Protein AF-A0A7L5ZCC2-F1 (afdb_monomer_lite)

Radius of gyration: 23.53 Å; chains: 1; bounding box: 34×70×77 Å

Secondary structure (DSSP, 8-state):
---PPPPPPPPPPPPPPP---------S---------GGGG------SS----SS-HHHHHHHHHHHHHHH---GGGEEEEEEPPPEEETTTTEEE--EEEEESS------SSTTT-S------HHHHH-GGGEEEEE-TTS-EEEEEEETTEEE-HHHHHHHHHHHHHTT-PPP--TT-EEEPPGGGG----

Foldseek 3Di:
DDDDDDDDDDDDDDDDDDPDDDDDQDADDDPDPPPDDPVVPPDDDDQLPPPDDPDDVVLVVVVLVCCCQFWNQDSNQKDWPDKDPWDAQVVVRDTHIDTDIDRNDDDDTDGNPCSHDVDDDDDDVVQVQPLVQWEWEAEPVGDIDIWGDDPPDTGDGPRRVVSQVVCVVVVNHDDHDHVHYDYDPVVVVPDDD

pLDDT: mean 72.99, std 25.39, range [21.94, 98.12]

Sequence (193 aa):
MWSPAGPPPVGPPGRRCDPGVGRTRRSADRVRREDRDPAQACGAGGLPRWRGGTGDPDAVFAALREAEEEVGVEPATVTVLGVLPPAQVRATGFDVTGVVGWWREPVALRPVDVGEVAAVHQLPVAALVDPANRLTWEHPSGFSGPGFVIGDLFIWGFTAHLLDGLLDLAGWAEPWDAARTSSIPRRFLHGRR

Structure (mmCIF, N/CA/C/O backbone):
data_AF-A0A7L5ZCC2-F1
#
_entry.id   AF-A0A7L5ZCC2-F1
#
loop_
_atom_site.group_PDB
_atom_site.id
_atom_site.type_symbol
_atom_site.label_atom_id
_atom_site.label_alt_id
_atom_site.label_comp_id
_atom_site.label_asym_id
_atom_site.label_entity_id
_atom_site.label_seq_id
_atom_site.pdbx_PDB_ins_code
_atom_site.Cartn_x
_atom_site.Cartn_y
_atom_site.Cartn_z
_atom_site.occupancy
_atom_site.B_iso_or_equiv
_atom_site.auth_seq_id
_atom_site.auth_comp_id
_atom_site.auth_asym_id
_atom_site.auth_atom_id
_atom_site.pdbx_PDB_model_num
ATOM 1 N N . MET A 1 1 ? -8.714 56.325 55.878 1.00 39.09 1 MET A N 1
ATOM 2 C CA . MET A 1 1 ? -9.071 56.912 54.570 1.00 39.09 1 MET A CA 1
ATOM 3 C C . MET A 1 1 ? -9.099 55.755 53.580 1.00 39.09 1 MET A C 1
ATOM 5 O O . MET A 1 1 ? -8.045 55.258 53.218 1.00 39.09 1 MET A O 1
ATOM 9 N N . TRP A 1 2 ? -10.285 55.205 53.316 1.00 25.59 2 TRP A N 1
ATOM 10 C CA . TRP A 1 2 ? -10.497 54.002 52.501 1.00 25.59 2 TRP A CA 1
ATOM 11 C C . TRP A 1 2 ? -11.113 54.456 51.174 1.00 25.59 2 TRP A C 1
ATOM 13 O O . TRP A 1 2 ? -12.150 55.112 51.201 1.00 25.59 2 TRP A O 1
ATOM 23 N N . SER A 1 3 ? -10.487 54.126 50.043 1.00 34.94 3 SER A N 1
ATOM 24 C CA . SER A 1 3 ? -11.082 54.256 48.703 1.00 34.94 3 SER A CA 1
ATOM 25 C C . SER A 1 3 ? -11.259 52.858 48.109 1.00 34.94 3 SER A C 1
ATOM 27 O O . SER A 1 3 ? -10.289 52.099 48.114 1.00 34.94 3 SER A O 1
ATOM 29 N N . PRO A 1 4 ? -12.445 52.477 47.606 1.00 38.22 4 PRO A N 1
ATOM 30 C CA . PRO A 1 4 ? -12.607 51.235 46.862 1.00 38.22 4 PRO A CA 1
ATOM 31 C C . PRO A 1 4 ? -12.249 51.447 45.382 1.00 38.22 4 PRO A C 1
ATOM 33 O O . PRO A 1 4 ? -12.650 52.434 44.765 1.00 38.22 4 PRO A O 1
ATOM 36 N N . ALA A 1 5 ? -11.490 50.510 44.811 1.00 43.25 5 ALA A N 1
ATOM 37 C CA . ALA A 1 5 ? -11.255 50.423 43.374 1.00 43.25 5 ALA A CA 1
ATOM 38 C C . ALA A 1 5 ? -12.556 50.009 42.659 1.00 43.25 5 ALA A C 1
ATOM 40 O O . ALA A 1 5 ? -13.221 49.061 43.079 1.00 43.25 5 ALA A O 1
ATOM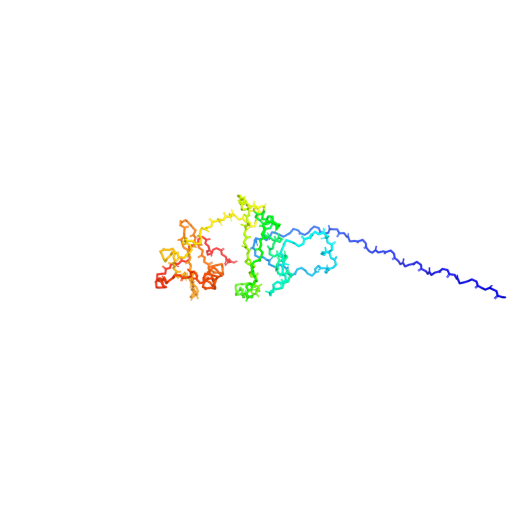 41 N N . GLY A 1 6 ? -12.930 50.737 41.604 1.00 46.00 6 GLY A N 1
ATOM 42 C CA . GLY A 1 6 ? -14.078 50.411 40.754 1.00 46.00 6 GLY A CA 1
ATOM 43 C C . GLY A 1 6 ? -13.829 49.180 39.866 1.00 46.00 6 GLY A C 1
ATOM 44 O O . GLY A 1 6 ? -12.675 48.803 39.652 1.00 46.00 6 GLY A O 1
ATOM 45 N N . PRO A 1 7 ? -14.892 48.540 39.348 1.00 48.81 7 PRO A N 1
ATOM 46 C CA . PRO A 1 7 ? -14.765 47.359 38.497 1.00 48.81 7 PRO A CA 1
ATOM 47 C C . PRO A 1 7 ? -14.188 47.702 37.106 1.00 48.81 7 PRO A C 1
ATOM 49 O O . PRO A 1 7 ? -14.391 48.818 36.619 1.00 48.81 7 PRO A O 1
ATOM 52 N N . PRO A 1 8 ? -13.487 46.759 36.443 1.00 41.62 8 PRO A N 1
ATOM 53 C CA . PRO A 1 8 ? -12.924 46.978 35.111 1.00 41.62 8 PRO A CA 1
ATOM 54 C C . PRO A 1 8 ? -14.010 47.027 34.014 1.00 41.62 8 PRO A C 1
ATOM 56 O O . PRO A 1 8 ? -15.082 46.438 34.179 1.00 41.62 8 PRO A O 1
ATOM 59 N N . PRO A 1 9 ? -13.750 47.710 32.879 1.00 40.62 9 PRO A N 1
ATOM 60 C CA . PRO A 1 9 ? -14.730 47.886 31.810 1.00 40.62 9 PRO A CA 1
ATOM 61 C C . PRO A 1 9 ? -14.997 46.598 31.015 1.00 40.62 9 PRO A C 1
ATOM 63 O O . PRO A 1 9 ? -14.103 45.795 30.753 1.00 40.62 9 PRO A O 1
ATOM 66 N N . VAL A 1 10 ? -16.253 46.447 30.593 1.00 47.06 10 VAL A N 1
ATOM 67 C CA . VAL A 1 10 ? -16.760 45.356 29.749 1.00 47.06 10 VAL A CA 1
ATOM 68 C C . VAL A 1 10 ? -16.300 45.562 28.299 1.00 47.06 10 VAL A C 1
ATOM 70 O O . VAL A 1 10 ? -16.535 46.619 27.715 1.00 47.06 10 VAL A O 1
ATOM 73 N N . GLY A 1 11 ? -15.637 44.554 27.721 1.00 37.94 11 GLY A N 1
ATOM 74 C CA . GLY A 1 11 ? -15.202 44.544 26.319 1.00 37.94 11 GLY A CA 1
ATOM 75 C C . GLY A 1 11 ? -16.354 44.332 25.319 1.00 37.94 11 GLY A C 1
ATOM 76 O O . GLY A 1 11 ? -17.425 43.856 25.701 1.00 37.94 11 GLY A O 1
ATOM 77 N N . PRO A 1 12 ? -16.164 44.686 24.033 1.00 38.22 12 PRO A N 1
ATOM 78 C CA . PRO A 1 12 ? -17.223 44.641 23.027 1.00 38.22 12 PRO A CA 1
ATOM 79 C C . PRO A 1 12 ? -17.630 43.200 22.657 1.00 38.22 12 PRO A C 1
ATOM 81 O O . PRO A 1 12 ? -16.806 42.286 22.735 1.00 38.22 12 PRO A O 1
ATOM 84 N N . PRO A 1 13 ? -18.887 42.979 22.223 1.00 38.16 13 PRO A N 1
ATOM 85 C CA . PRO A 1 13 ? -19.397 41.647 21.911 1.00 38.16 13 PRO A CA 1
ATOM 86 C C . PRO A 1 13 ? -18.693 41.027 20.694 1.00 38.16 13 PRO A C 1
ATOM 88 O O . PRO A 1 13 ? -18.487 41.677 19.667 1.00 38.16 13 PRO A O 1
ATOM 91 N N . GLY A 1 14 ? -18.346 39.743 20.824 1.00 31.97 14 GLY A N 1
ATOM 92 C CA . GLY A 1 14 ? -17.695 38.939 19.792 1.00 31.97 14 GLY A CA 1
ATOM 93 C C . GLY A 1 14 ? -18.513 38.841 18.503 1.00 31.97 14 GLY A C 1
ATOM 94 O O . GLY A 1 14 ? -19.740 38.719 18.520 1.00 31.97 14 GLY A O 1
ATOM 95 N N . ARG A 1 15 ? -17.808 38.899 17.368 1.00 32.44 15 ARG A N 1
ATOM 96 C CA . ARG A 1 15 ? -18.373 38.730 16.025 1.00 32.44 15 ARG A CA 1
ATOM 97 C C . ARG A 1 15 ? -18.967 37.324 15.900 1.00 32.44 15 ARG A C 1
ATOM 99 O O . ARG A 1 15 ? -18.286 36.339 16.163 1.00 32.44 15 ARG A O 1
ATOM 106 N N . ARG A 1 16 ? -20.235 37.243 15.489 1.00 29.27 16 ARG A N 1
ATOM 107 C CA . ARG A 1 16 ? -20.876 35.994 15.060 1.00 29.27 16 ARG A CA 1
ATOM 108 C C . ARG A 1 16 ? -20.315 35.604 13.691 1.00 29.27 16 ARG A C 1
ATOM 110 O O . ARG A 1 16 ? -20.271 36.445 12.797 1.00 29.27 16 ARG A O 1
ATOM 117 N N . CYS A 1 17 ? -19.902 34.350 13.541 1.00 26.97 17 CYS A N 1
ATOM 118 C CA . CYS A 1 17 ? -19.602 33.758 12.242 1.00 26.97 17 CYS A CA 1
ATOM 119 C C . CYS A 1 17 ? -20.897 33.202 11.641 1.00 26.97 17 CYS A C 1
ATOM 121 O O . CYS A 1 17 ? -21.538 32.343 12.246 1.00 26.97 17 CYS A O 1
ATOM 123 N N . ASP A 1 18 ? -21.267 33.701 10.464 1.00 24.59 18 ASP A N 1
ATOM 124 C CA . ASP A 1 18 ? -22.265 33.077 9.595 1.00 24.59 18 ASP A CA 1
ATOM 125 C C . ASP A 1 18 ? -21.683 31.802 8.960 1.00 24.59 18 ASP A C 1
ATOM 127 O O . ASP A 1 18 ? -20.544 31.829 8.478 1.00 24.59 18 ASP A O 1
ATOM 131 N N . PRO A 1 19 ? -22.437 30.692 8.881 1.00 26.75 19 PRO A N 1
ATOM 132 C CA . PRO A 1 19 ? -22.023 29.528 8.116 1.00 26.75 19 PRO A CA 1
ATOM 133 C C . PRO A 1 19 ? -22.338 29.762 6.632 1.00 26.75 19 PRO A C 1
ATOM 135 O O . PRO A 1 19 ? -23.425 29.463 6.138 1.00 26.75 19 PRO A O 1
ATOM 138 N N . GLY A 1 20 ? -21.367 30.301 5.897 1.00 23.92 20 GLY A N 1
ATOM 139 C CA . GLY A 1 20 ? -21.399 30.318 4.437 1.00 23.92 20 GLY A CA 1
ATOM 140 C C . GLY A 1 20 ? -21.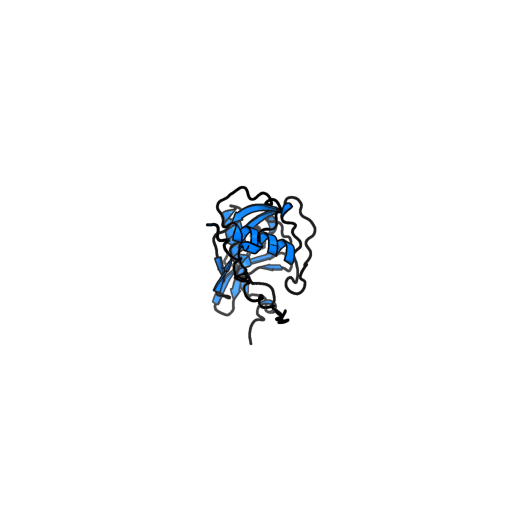219 28.905 3.880 1.00 23.92 20 GLY A C 1
ATOM 141 O O . GLY A 1 20 ? -20.115 28.367 3.874 1.00 23.92 20 GLY A O 1
ATOM 142 N N . VAL A 1 21 ? -22.305 28.300 3.395 1.00 31.78 21 VAL A N 1
ATOM 143 C CA . VAL A 1 21 ? -22.290 27.042 2.634 1.00 31.78 21 VAL A CA 1
ATOM 144 C C . VAL A 1 21 ? -21.549 27.258 1.310 1.00 31.78 21 VAL A C 1
ATOM 146 O O . VAL A 1 21 ? -22.088 27.827 0.363 1.00 31.78 21 VAL A O 1
ATOM 149 N N . GLY A 1 22 ? -20.315 26.764 1.231 1.00 21.94 22 GLY A N 1
ATOM 150 C CA . GLY A 1 22 ? -19.559 26.611 -0.010 1.00 21.94 22 GLY A CA 1
ATOM 151 C C . GLY A 1 22 ? -19.513 25.143 -0.424 1.00 21.94 22 GLY A C 1
ATOM 152 O O . GLY A 1 22 ? -18.721 24.371 0.106 1.00 21.94 22 GLY A O 1
ATOM 153 N N . ARG A 1 23 ? -20.359 24.737 -1.379 1.00 29.12 23 ARG A N 1
ATOM 154 C CA . ARG A 1 23 ? -20.264 23.415 -2.019 1.00 29.12 23 ARG A CA 1
ATOM 155 C C . ARG A 1 23 ? -19.048 23.399 -2.944 1.00 29.12 23 ARG A C 1
ATOM 157 O O . ARG A 1 23 ? -19.018 24.164 -3.903 1.00 29.12 23 ARG A O 1
ATOM 164 N N . THR A 1 24 ? -18.114 22.470 -2.750 1.00 22.52 24 THR A N 1
ATOM 165 C CA . THR A 1 24 ? -17.199 22.059 -3.826 1.00 22.52 24 THR A CA 1
ATOM 166 C C . THR A 1 24 ? -17.076 20.543 -3.843 1.00 22.52 24 THR A C 1
ATOM 168 O O . THR A 1 24 ? -16.633 19.963 -2.859 1.00 22.52 24 THR A O 1
ATOM 171 N N . ARG A 1 25 ? -17.474 19.930 -4.964 1.00 28.92 25 ARG A N 1
ATOM 172 C CA . ARG A 1 25 ? -17.238 18.516 -5.292 1.00 28.92 25 ARG A CA 1
ATOM 173 C C . ARG A 1 25 ? -15.732 18.281 -5.375 1.00 28.92 25 ARG A C 1
ATOM 175 O O . ARG A 1 25 ? -15.092 18.994 -6.151 1.00 28.92 25 ARG A O 1
ATOM 182 N N . ARG A 1 26 ? -15.170 17.329 -4.630 1.00 29.25 26 ARG A N 1
ATOM 183 C CA . ARG A 1 26 ? -13.779 16.883 -4.797 1.00 29.25 26 ARG A CA 1
ATOM 184 C C . ARG A 1 26 ? -13.717 15.390 -4.500 1.00 29.25 26 ARG A C 1
ATOM 186 O O . ARG A 1 26 ? -14.279 14.950 -3.519 1.00 29.25 26 ARG A O 1
ATOM 193 N N . SER A 1 27 ? -13.137 14.660 -5.437 1.00 24.97 27 SER A N 1
ATOM 194 C CA . SER A 1 27 ? -12.808 13.244 -5.364 1.00 24.97 27 SER A CA 1
ATOM 195 C C . SER A 1 27 ? -11.533 13.052 -4.540 1.00 24.97 27 SER A C 1
ATOM 197 O O . SER A 1 27 ? -10.694 13.961 -4.532 1.00 24.97 27 SER A O 1
ATOM 199 N N . ALA A 1 28 ? -11.441 11.886 -3.895 1.00 32.34 28 ALA A N 1
ATOM 200 C CA . ALA A 1 28 ? -10.351 11.399 -3.052 1.00 32.34 28 ALA A CA 1
ATOM 201 C C . ALA A 1 28 ? -8.951 11.812 -3.540 1.00 32.34 28 ALA A C 1
ATOM 203 O O . ALA A 1 28 ? -8.705 11.876 -4.745 1.00 32.34 28 ALA A O 1
ATOM 204 N N . ASP A 1 29 ? -8.070 12.059 -2.568 1.00 34.25 29 ASP A N 1
ATOM 205 C CA . ASP A 1 29 ? -6.705 12.613 -2.628 1.00 34.25 29 ASP A CA 1
ATOM 206 C C . ASP A 1 29 ? -6.613 14.056 -2.120 1.00 34.25 29 ASP A C 1
ATOM 208 O O . ASP A 1 29 ? -6.373 15.022 -2.858 1.00 34.25 29 ASP A O 1
ATOM 212 N N . ARG A 1 30 ? -6.744 14.214 -0.799 1.00 28.27 30 ARG A N 1
ATOM 213 C CA . ARG A 1 30 ? -6.237 15.401 -0.107 1.00 28.27 30 ARG A CA 1
ATOM 214 C C . ARG A 1 30 ? -5.927 15.095 1.355 1.00 28.27 30 ARG A C 1
ATOM 216 O O . ARG A 1 30 ? -6.808 15.169 2.197 1.00 28.27 30 ARG A O 1
ATOM 223 N N . VAL A 1 31 ? -4.641 14.960 1.685 1.00 27.16 31 VAL A N 1
ATOM 224 C CA . VAL A 1 31 ? -4.184 15.445 2.994 1.00 27.16 31 VAL A CA 1
ATOM 225 C C . VAL A 1 31 ? -4.362 16.960 2.953 1.00 27.16 31 VAL A C 1
ATOM 227 O O . VAL A 1 31 ? -3.571 17.694 2.354 1.00 27.16 31 VAL A O 1
ATOM 230 N N . ARG A 1 32 ? -5.466 17.452 3.514 1.00 25.62 32 ARG A N 1
ATOM 231 C CA . ARG A 1 32 ? -5.597 18.876 3.797 1.00 25.62 32 ARG A CA 1
ATOM 232 C C . ARG A 1 32 ? -4.700 19.184 4.990 1.00 25.62 32 ARG A C 1
ATOM 234 O O . ARG A 1 32 ? -4.980 18.741 6.096 1.00 25.62 32 ARG A O 1
ATOM 241 N N . ARG A 1 33 ? -3.696 20.044 4.805 1.00 28.05 33 ARG A N 1
ATOM 242 C CA . ARG A 1 33 ? -3.414 21.020 5.863 1.00 28.05 33 ARG A CA 1
ATOM 243 C C . ARG A 1 33 ? -4.578 21.996 5.856 1.00 28.05 33 ARG A C 1
ATOM 245 O O . ARG A 1 33 ? -4.603 22.941 5.073 1.00 28.05 33 ARG A O 1
ATOM 252 N N . GLU A 1 34 ? -5.598 21.697 6.645 1.00 33.78 34 GLU A N 1
ATOM 253 C CA . GLU A 1 34 ? -6.508 22.736 7.090 1.00 33.78 34 GLU A CA 1
ATOM 254 C C . GLU A 1 34 ? -5.838 23.340 8.324 1.00 33.78 34 GLU A C 1
ATOM 256 O O . GLU A 1 34 ? -5.629 22.631 9.305 1.00 33.78 34 GLU A O 1
ATOM 261 N N . ASP A 1 35 ? -5.437 24.614 8.249 1.00 32.25 35 ASP A N 1
ATOM 262 C CA . ASP A 1 35 ? -5.001 25.413 9.402 1.00 32.25 35 ASP A CA 1
ATOM 263 C C . ASP A 1 35 ? -6.200 25.589 10.357 1.00 32.25 35 ASP A C 1
ATOM 265 O O . ASP A 1 35 ? -6.778 26.670 10.486 1.00 32.25 35 ASP A O 1
ATOM 269 N N . ARG A 1 36 ? -6.652 24.495 10.976 1.00 38.03 36 ARG A N 1
ATOM 270 C CA . ARG A 1 36 ? -7.566 24.524 12.112 1.00 38.03 36 ARG A CA 1
ATOM 271 C C . ARG A 1 36 ? -6.727 24.503 13.376 1.00 38.03 36 ARG A C 1
ATOM 273 O O . ARG A 1 36 ? -5.802 23.711 13.517 1.00 38.03 36 ARG A O 1
ATOM 280 N N . ASP A 1 37 ? -7.074 25.432 14.254 1.00 30.91 37 ASP A N 1
ATOM 281 C CA . ASP A 1 37 ? -6.445 25.700 15.538 1.00 30.91 37 ASP A CA 1
ATOM 282 C C . ASP A 1 37 ? -6.158 24.387 16.307 1.00 30.91 37 ASP A C 1
ATOM 284 O O . ASP A 1 37 ? -7.097 23.618 16.557 1.00 30.91 37 ASP A O 1
ATOM 288 N N . PRO A 1 38 ? -4.895 24.100 16.693 1.00 37.28 38 PRO A N 1
ATOM 289 C CA . PRO A 1 38 ? -4.509 22.866 17.391 1.00 37.28 38 PRO A CA 1
ATOM 290 C C . PRO A 1 38 ? -5.261 22.639 18.715 1.00 37.28 38 PRO A C 1
ATOM 292 O O . PRO A 1 38 ? -5.238 21.542 19.269 1.00 37.28 38 PRO A O 1
ATOM 295 N N . ALA A 1 39 ? -5.986 23.644 19.214 1.00 33.62 39 ALA A N 1
ATOM 296 C CA . ALA A 1 39 ? -6.838 23.539 20.391 1.00 33.62 39 ALA A CA 1
ATOM 297 C C . ALA A 1 39 ? -8.085 22.642 20.214 1.00 33.62 39 ALA A C 1
ATOM 299 O O . ALA A 1 39 ? -8.699 22.263 21.214 1.00 33.62 39 ALA A O 1
ATOM 300 N N . GLN A 1 40 ? -8.478 22.276 18.986 1.00 39.12 40 GLN A N 1
ATOM 301 C CA . GLN A 1 40 ? -9.702 21.491 18.754 1.00 39.12 40 GLN A CA 1
ATOM 302 C C . GLN A 1 40 ? -9.500 19.964 18.822 1.00 39.12 40 GLN A C 1
ATOM 304 O O . GLN A 1 40 ? -10.476 19.219 18.818 1.00 39.12 40 GLN A O 1
ATOM 309 N N . ALA A 1 41 ? -8.254 19.502 18.987 1.00 39.19 41 ALA A N 1
ATOM 310 C CA . ALA A 1 41 ? -7.908 18.101 19.255 1.00 39.19 41 ALA A CA 1
ATOM 311 C C . ALA A 1 41 ? -8.080 17.691 20.736 1.00 39.19 41 ALA A C 1
ATOM 313 O O . ALA A 1 41 ? -7.783 16.560 21.117 1.00 39.19 41 ALA A O 1
ATOM 314 N N . CYS A 1 42 ? -8.586 18.583 21.593 1.00 29.31 42 CYS A N 1
ATOM 315 C CA . CYS A 1 42 ? -8.903 18.280 22.988 1.00 29.31 42 CYS A CA 1
ATOM 316 C C . CYS A 1 42 ? -10.260 17.561 23.114 1.00 29.31 42 CYS A C 1
ATOM 318 O O . CYS A 1 42 ? -11.197 18.064 23.731 1.00 29.31 42 CYS A O 1
ATOM 320 N N . GLY A 1 43 ? -10.362 16.371 22.525 1.00 30.69 43 GLY A N 1
ATOM 321 C CA . GLY A 1 43 ? -11.412 15.395 22.796 1.00 30.69 43 GLY A CA 1
ATOM 322 C C . GLY A 1 43 ? -10.786 14.185 23.474 1.00 30.69 43 GLY A C 1
ATOM 323 O O . GLY A 1 43 ? -10.099 13.399 22.833 1.00 30.69 43 GLY A O 1
ATOM 324 N N . ALA A 1 44 ? -10.973 14.061 24.786 1.00 39.94 44 ALA A N 1
ATOM 325 C CA . ALA A 1 44 ? -10.452 12.961 25.584 1.00 39.94 44 ALA A CA 1
ATOM 326 C C . ALA A 1 44 ? -11.009 11.604 25.107 1.00 39.94 44 ALA A C 1
ATOM 328 O O . ALA A 1 44 ? -12.130 11.229 25.438 1.00 39.94 44 ALA A O 1
ATOM 329 N N . GLY A 1 45 ? -10.195 10.853 24.368 1.00 32.69 45 GLY A N 1
ATOM 330 C CA . GLY A 1 45 ? -10.388 9.441 24.056 1.00 32.69 45 GLY A CA 1
ATOM 331 C C . GLY A 1 45 ? -9.014 8.788 24.006 1.00 32.69 45 GLY A C 1
ATOM 332 O O . GLY A 1 45 ? -8.142 9.241 23.271 1.00 32.69 45 GLY A O 1
ATOM 333 N N . GLY A 1 46 ? -8.770 7.804 24.873 1.00 36.34 46 GLY A N 1
ATOM 334 C CA . GLY A 1 46 ? -7.455 7.186 25.037 1.00 36.34 46 GLY A CA 1
ATOM 335 C C . GLY A 1 46 ? -6.862 6.720 23.708 1.00 36.34 46 GLY A C 1
ATOM 336 O O . GLY A 1 46 ? -7.554 6.122 22.891 1.00 36.34 46 GLY A O 1
ATOM 337 N N . LEU A 1 47 ? -5.569 6.995 23.518 1.00 47.16 47 LEU A N 1
ATOM 338 C CA . LEU A 1 47 ? -4.819 6.631 22.318 1.00 47.16 47 LEU A CA 1
ATOM 339 C C . LEU A 1 47 ? -5.079 5.160 21.934 1.00 47.16 47 LEU A C 1
ATOM 341 O O . LEU A 1 47 ? -4.816 4.276 22.764 1.00 47.16 47 LEU A O 1
ATOM 345 N N . PRO A 1 48 ? -5.506 4.852 20.696 1.00 50.53 48 PRO A N 1
ATOM 346 C CA . PRO A 1 48 ? -5.409 3.499 20.167 1.00 50.53 48 PRO A CA 1
ATOM 347 C C . PRO A 1 48 ? -3.926 3.116 20.112 1.00 50.53 48 PRO A C 1
ATOM 349 O O . PRO A 1 48 ? -3.204 3.542 19.226 1.00 50.53 48 PRO A O 1
ATOM 352 N N . ARG A 1 49 ? -3.458 2.417 21.158 1.00 51.44 49 ARG A N 1
ATOM 353 C CA . ARG A 1 49 ? -2.094 1.913 21.445 1.00 51.44 49 ARG A CA 1
ATOM 354 C C . ARG A 1 49 ? -0.936 2.451 20.575 1.00 51.44 49 ARG A C 1
ATOM 356 O O . ARG A 1 49 ? -0.084 1.668 20.163 1.00 51.44 49 ARG A O 1
ATOM 363 N N . TRP A 1 50 ? -0.804 3.763 20.381 1.00 48.22 50 TRP A N 1
ATOM 364 C CA . TRP A 1 50 ? 0.443 4.342 19.894 1.00 48.22 50 TRP A CA 1
ATOM 365 C C . TRP A 1 50 ? 1.407 4.400 21.072 1.00 48.22 50 TRP A C 1
ATOM 367 O O . TRP A 1 50 ? 1.374 5.310 21.899 1.00 48.22 50 TRP A O 1
ATOM 377 N N . ARG A 1 51 ? 2.229 3.360 21.214 1.00 51.75 51 ARG A N 1
ATOM 378 C CA . ARG A 1 51 ? 3.249 3.286 22.262 1.00 51.75 51 ARG A CA 1
ATOM 379 C C . ARG A 1 51 ? 4.513 4.016 21.809 1.00 51.75 51 ARG A C 1
ATOM 381 O O . ARG A 1 51 ? 5.546 3.382 21.671 1.00 51.75 51 ARG A O 1
ATOM 388 N N . GLY A 1 52 ? 4.405 5.322 21.550 1.00 46.47 52 GLY A N 1
ATOM 389 C CA . GLY A 1 52 ? 5.552 6.227 21.387 1.00 46.47 52 GLY A CA 1
ATOM 390 C C . GLY A 1 52 ? 6.685 5.699 20.502 1.00 46.47 52 GLY A C 1
ATOM 391 O O . GLY A 1 52 ? 7.838 5.709 20.927 1.00 46.47 52 GLY A O 1
ATOM 392 N N . GLY A 1 53 ? 6.363 5.198 19.308 1.00 52.47 53 GLY A N 1
ATOM 393 C CA . GLY A 1 53 ? 7.381 4.850 18.319 1.00 52.47 53 GLY A CA 1
ATOM 394 C C . GLY A 1 53 ? 7.962 6.092 17.635 1.00 52.47 53 GLY A C 1
ATOM 395 O O . GLY A 1 53 ? 7.544 7.224 17.873 1.00 52.47 53 GLY A O 1
ATOM 396 N N . THR A 1 54 ? 8.934 5.883 16.752 1.00 48.47 54 THR A N 1
ATOM 397 C CA . THR A 1 54 ? 9.493 6.936 15.898 1.00 48.47 54 THR A CA 1
ATOM 398 C C . THR A 1 54 ? 8.486 7.283 14.796 1.00 48.47 54 THR A C 1
ATOM 400 O O . THR A 1 54 ? 8.335 6.525 13.840 1.00 48.47 54 THR A O 1
ATOM 403 N N . GLY A 1 55 ? 7.756 8.389 14.937 1.00 59.47 55 GLY A N 1
ATOM 404 C CA . GLY A 1 55 ? 6.788 8.856 13.941 1.00 59.47 55 GLY A CA 1
ATOM 405 C C . GLY A 1 55 ? 6.080 10.133 14.389 1.00 59.47 55 GLY A C 1
ATOM 406 O O . GLY A 1 55 ? 5.957 10.370 15.589 1.00 59.47 55 GLY A O 1
ATOM 407 N N . ASP A 1 56 ? 5.642 10.950 13.430 1.00 68.38 56 ASP A N 1
ATOM 408 C CA . ASP A 1 56 ? 4.854 12.158 13.692 1.00 68.38 56 ASP A CA 1
ATOM 409 C C . ASP A 1 56 ? 3.453 11.761 14.200 1.00 68.38 56 ASP A C 1
ATOM 411 O O . ASP A 1 56 ? 2.706 11.118 13.451 1.00 68.38 56 ASP A O 1
ATOM 415 N N . PRO A 1 57 ? 3.086 12.093 15.455 1.00 74.69 57 PRO A N 1
ATOM 416 C CA . PRO A 1 57 ? 1.764 11.788 15.987 1.00 74.69 57 PRO A CA 1
ATOM 417 C C . PRO A 1 57 ? 0.644 12.332 15.096 1.00 74.69 57 PRO A C 1
ATOM 419 O O . PRO A 1 57 ? -0.353 11.637 14.906 1.00 74.69 57 PRO A O 1
ATOM 422 N N . ASP A 1 58 ? 0.829 13.505 14.487 1.00 84.00 58 ASP A N 1
ATOM 423 C CA . ASP A 1 58 ? -0.201 14.164 13.678 1.00 84.00 58 ASP A CA 1
ATOM 424 C C . ASP A 1 58 ? -0.517 13.360 12.411 1.00 84.00 58 ASP A C 1
ATOM 426 O O . ASP A 1 58 ? -1.683 13.192 12.048 1.00 84.00 58 ASP A O 1
ATOM 430 N N . ALA A 1 59 ? 0.506 12.772 11.781 1.00 87.88 59 ALA A N 1
ATOM 431 C CA . ALA A 1 59 ? 0.333 11.889 10.630 1.00 87.88 59 ALA A CA 1
ATOM 432 C C . ALA A 1 59 ? -0.422 10.601 10.999 1.00 87.88 59 ALA A C 1
ATOM 434 O O . ALA A 1 59 ? -1.263 10.134 10.230 1.00 87.88 59 ALA A O 1
ATOM 435 N N . VAL A 1 60 ? -0.160 10.040 12.185 1.00 91.12 60 VAL A N 1
ATOM 436 C CA . VAL A 1 60 ? -0.862 8.846 12.684 1.00 91.12 60 VAL A CA 1
ATOM 437 C C . VAL A 1 60 ? -2.334 9.143 12.950 1.00 91.12 60 VAL A C 1
ATOM 439 O O . VAL A 1 60 ? -3.195 8.378 12.514 1.00 91.12 60 VAL A O 1
ATOM 442 N N . PHE A 1 61 ? -2.637 10.254 13.625 1.00 89.50 61 PHE A N 1
ATOM 443 C CA . PHE A 1 61 ? -4.021 10.657 13.878 1.00 89.50 61 PHE A CA 1
ATOM 444 C C . PHE A 1 61 ? -4.775 10.928 12.582 1.00 89.50 61 PHE A C 1
ATOM 446 O O . PHE A 1 61 ? -5.899 10.454 12.429 1.00 89.50 61 PHE A O 1
ATOM 453 N N . ALA A 1 62 ? -4.150 11.642 11.642 1.00 90.94 62 ALA A N 1
ATOM 454 C CA . ALA A 1 62 ? -4.744 11.899 10.341 1.00 90.94 62 ALA A CA 1
ATOM 455 C C . ALA A 1 62 ? -5.055 10.587 9.609 1.00 90.94 62 ALA A C 1
ATOM 457 O O . ALA A 1 62 ? -6.197 10.383 9.218 1.00 90.94 62 ALA A O 1
ATOM 458 N N . ALA A 1 63 ? -4.092 9.668 9.496 1.00 93.00 63 ALA A N 1
ATOM 459 C CA . ALA A 1 63 ? -4.293 8.407 8.783 1.00 93.00 63 ALA A CA 1
ATOM 460 C C . ALA A 1 63 ? -5.415 7.543 9.384 1.00 93.00 63 ALA A C 1
ATOM 462 O O . ALA A 1 63 ? -6.213 6.977 8.641 1.00 93.00 63 ALA A O 1
ATOM 463 N N . LEU A 1 64 ? -5.494 7.442 10.717 1.00 92.94 64 LEU A N 1
ATOM 464 C CA . LEU A 1 64 ? -6.546 6.662 11.377 1.00 92.94 64 LEU A CA 1
ATOM 465 C C . LEU A 1 64 ? -7.923 7.315 11.235 1.00 92.94 64 LEU A C 1
ATOM 467 O O . LEU A 1 64 ? -8.891 6.604 10.981 1.00 92.94 64 LEU A O 1
ATOM 471 N N . ARG A 1 65 ? -8.004 8.646 11.358 1.00 93.38 65 ARG A N 1
ATOM 472 C CA . ARG A 1 65 ? -9.252 9.387 11.151 1.00 93.38 65 ARG A CA 1
ATOM 473 C C . ARG A 1 65 ? -9.760 9.229 9.715 1.00 93.38 65 ARG A C 1
ATOM 475 O O . ARG A 1 65 ? -10.922 8.895 9.533 1.00 93.38 65 ARG A O 1
ATOM 482 N N . GLU A 1 66 ? -8.907 9.420 8.706 1.00 91.75 66 GLU A N 1
ATOM 483 C CA . GLU A 1 66 ? -9.327 9.254 7.303 1.00 91.75 66 GLU A CA 1
ATOM 484 C C . GLU A 1 66 ? -9.758 7.803 7.026 1.00 91.75 66 GLU A C 1
ATOM 486 O O . GLU A 1 66 ? -10.777 7.574 6.386 1.00 91.75 66 GLU A O 1
ATOM 491 N N . ALA A 1 67 ? -9.049 6.799 7.561 1.00 91.00 67 ALA A N 1
ATOM 492 C CA . ALA A 1 67 ? -9.443 5.397 7.394 1.00 91.00 67 ALA A CA 1
ATOM 493 C C . ALA A 1 67 ? -10.808 5.074 8.038 1.00 91.00 67 ALA A C 1
ATOM 495 O O . ALA A 1 67 ? -11.569 4.254 7.514 1.00 91.00 67 ALA A O 1
ATOM 496 N N . GLU A 1 68 ? -11.135 5.709 9.164 1.00 90.94 68 GLU A N 1
ATOM 497 C CA . GLU A 1 68 ? -12.462 5.627 9.776 1.00 90.94 68 GLU A CA 1
ATOM 498 C C . GLU A 1 68 ? -13.525 6.284 8.880 1.00 90.94 68 GLU A C 1
ATOM 500 O O . GLU A 1 68 ? -14.532 5.652 8.554 1.00 90.94 68 GLU A O 1
ATOM 505 N N . GLU A 1 69 ? -13.283 7.522 8.441 1.00 89.00 69 GLU A N 1
ATOM 506 C CA . GLU A 1 69 ? -14.225 8.321 7.647 1.00 89.00 69 GLU A CA 1
ATOM 507 C C . GLU A 1 69 ? -14.491 7.732 6.253 1.00 89.00 69 GLU A C 1
ATOM 509 O O . GLU A 1 69 ? -15.630 7.752 5.787 1.00 89.00 69 GLU A O 1
ATOM 514 N N . GLU A 1 70 ? -13.473 7.174 5.596 1.00 87.12 70 GLU A N 1
ATOM 515 C CA . GLU A 1 70 ? -13.566 6.700 4.213 1.00 87.12 70 GLU A CA 1
ATOM 516 C C . GLU A 1 70 ? -14.057 5.251 4.105 1.00 87.12 70 GLU A C 1
ATOM 518 O O . GLU A 1 70 ? -14.867 4.923 3.228 1.00 87.12 70 GLU A O 1
ATOM 523 N N . VAL A 1 71 ? -13.566 4.362 4.978 1.00 86.94 71 VAL A N 1
ATOM 524 C CA . VAL A 1 71 ? -13.781 2.907 4.856 1.00 86.94 71 VAL A CA 1
ATOM 525 C C . VAL A 1 71 ? -14.268 2.230 6.142 1.00 86.94 71 VAL A C 1
ATOM 527 O O . VAL A 1 71 ? -14.509 1.018 6.144 1.00 86.94 71 VAL A O 1
ATOM 530 N N . GLY A 1 72 ? -14.474 2.994 7.220 1.00 88.50 72 GLY A N 1
ATOM 531 C CA . GLY A 1 72 ? -15.070 2.510 8.467 1.00 88.50 72 GLY A CA 1
ATOM 532 C C . GLY A 1 72 ? -14.126 1.698 9.352 1.00 88.50 72 GLY A C 1
ATOM 533 O O . GLY A 1 72 ? -14.593 0.858 10.124 1.00 88.50 72 GLY A O 1
ATOM 534 N N . VAL A 1 73 ? -12.809 1.889 9.228 1.00 89.62 73 VAL A N 1
ATOM 535 C CA . VAL A 1 73 ? -11.837 1.228 10.110 1.00 89.62 73 VAL A CA 1
ATOM 536 C C . VAL A 1 73 ? -11.880 1.884 11.487 1.00 89.62 73 VAL A C 1
ATOM 538 O O . VAL A 1 73 ? -11.418 3.004 11.653 1.00 89.62 73 VAL A O 1
ATOM 541 N N . GLU A 1 74 ? -12.389 1.161 12.484 1.00 90.94 74 GLU A N 1
ATOM 542 C CA . GLU A 1 74 ? -12.404 1.610 13.881 1.00 90.94 74 GLU A CA 1
ATOM 543 C C . GLU A 1 74 ? -10.964 1.747 14.422 1.00 90.94 74 GLU A C 1
ATOM 545 O O . GLU A 1 74 ? -10.280 0.720 14.580 1.00 90.94 74 GLU A O 1
ATOM 550 N N . PRO A 1 75 ? -10.489 2.961 14.769 1.00 90.38 75 PRO A N 1
ATOM 551 C CA . PRO A 1 75 ? -9.103 3.188 15.180 1.00 90.38 75 PRO A CA 1
ATOM 552 C C . PRO A 1 75 ? -8.656 2.317 16.361 1.00 90.38 75 PRO A C 1
ATOM 554 O O . PRO A 1 75 ? -7.512 1.857 16.396 1.00 90.38 75 PRO A O 1
ATOM 557 N N . ALA A 1 76 ? -9.552 2.012 17.309 1.00 89.56 76 ALA A N 1
ATOM 558 C CA . ALA A 1 76 ? -9.247 1.169 18.470 1.00 89.56 76 ALA A CA 1
ATOM 559 C C . ALA A 1 76 ? -8.809 -0.268 18.105 1.00 89.56 76 ALA A C 1
ATOM 561 O O . ALA A 1 76 ? -8.070 -0.920 18.859 1.00 89.56 76 ALA A O 1
ATOM 562 N N . THR A 1 77 ? -9.225 -0.761 16.936 1.00 91.19 77 THR A N 1
ATOM 563 C CA . THR A 1 77 ? -8.926 -2.120 16.454 1.00 91.19 77 THR A CA 1
ATOM 564 C C . THR A 1 77 ? -7.577 -2.221 15.731 1.00 91.19 77 THR A C 1
ATOM 566 O O . THR A 1 77 ? -7.050 -3.325 15.541 1.00 91.19 77 THR A O 1
ATOM 569 N N . VAL A 1 78 ? -6.956 -1.087 15.399 1.00 92.12 78 VAL A N 1
ATOM 570 C CA . VAL A 1 78 ? -5.668 -1.014 14.701 1.00 92.12 78 VAL A CA 1
ATOM 571 C C . VAL A 1 78 ? -4.521 -0.872 15.702 1.00 92.12 78 VAL A C 1
ATOM 573 O O . VAL A 1 78 ? -4.603 -0.172 16.708 1.00 92.12 78 VAL A O 1
ATOM 576 N N . THR A 1 79 ? -3.423 -1.581 15.458 1.00 92.75 79 THR A N 1
ATOM 577 C CA . THR A 1 79 ? -2.139 -1.361 16.134 1.00 92.75 79 THR A CA 1
ATOM 578 C C . THR A 1 79 ? -1.160 -0.776 15.135 1.00 92.75 79 THR A C 1
ATOM 580 O O . THR A 1 79 ? -0.784 -1.452 14.184 1.00 92.75 79 THR A O 1
ATOM 583 N N . VAL A 1 80 ? -0.740 0.469 15.344 1.00 92.06 80 VAL A N 1
ATOM 584 C CA . VAL A 1 80 ? 0.252 1.119 14.481 1.00 92.06 80 VAL A CA 1
ATOM 585 C C . VAL A 1 80 ? 1.605 0.435 14.660 1.00 92.06 80 VAL A C 1
ATOM 587 O O . VAL A 1 80 ? 2.101 0.309 15.780 1.00 92.06 80 VAL A O 1
ATOM 590 N N . LEU A 1 81 ? 2.184 -0.015 13.549 1.00 90.75 81 LEU A N 1
ATOM 591 C CA . LEU A 1 81 ? 3.495 -0.656 13.490 1.00 90.75 81 LEU A CA 1
ATOM 592 C C . LEU A 1 81 ? 4.604 0.360 13.213 1.00 90.75 81 LEU A C 1
ATOM 594 O O . LEU A 1 81 ? 5.709 0.218 13.7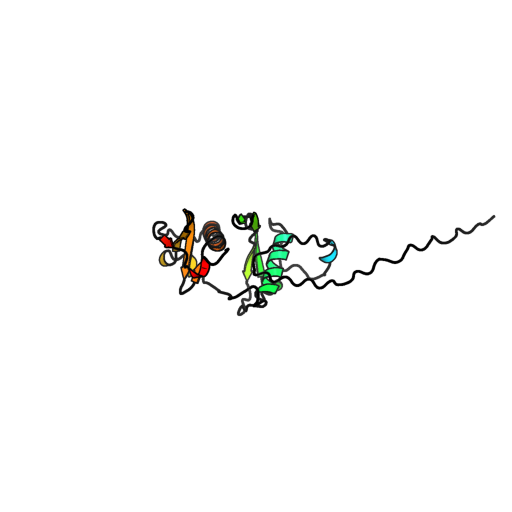30 1.00 90.75 81 LEU A O 1
ATOM 598 N N . GLY A 1 82 ? 4.311 1.395 12.425 1.00 90.00 82 GLY A N 1
ATOM 599 C CA . GLY A 1 82 ? 5.274 2.440 12.109 1.00 90.00 82 GLY A CA 1
ATOM 600 C C . GLY A 1 82 ? 4.761 3.446 11.087 1.00 90.00 82 GLY A C 1
ATOM 601 O O . GLY A 1 82 ? 3.676 3.296 10.521 1.00 90.00 82 GLY A O 1
ATOM 602 N N . VAL A 1 83 ? 5.576 4.471 10.860 1.00 90.44 83 VAL A N 1
ATOM 603 C CA . VAL A 1 83 ? 5.340 5.532 9.879 1.00 90.44 83 VAL A CA 1
ATOM 604 C C . VAL A 1 83 ? 6.416 5.428 8.801 1.00 90.44 83 VAL A C 1
ATOM 606 O O . VAL A 1 83 ? 7.603 5.352 9.116 1.00 90.44 83 VAL A O 1
ATOM 609 N N . LEU A 1 84 ? 6.001 5.382 7.537 1.00 88.31 84 LEU A N 1
ATOM 610 C CA . LEU A 1 84 ? 6.905 5.342 6.391 1.00 88.31 84 LEU A CA 1
ATOM 611 C C . LEU A 1 84 ? 7.492 6.737 6.122 1.00 88.31 84 LEU A C 1
ATOM 613 O O . LEU A 1 84 ? 6.840 7.741 6.425 1.00 88.31 84 LEU A O 1
ATOM 617 N N . PRO A 1 85 ? 8.694 6.832 5.523 1.00 85.00 85 PRO A N 1
ATOM 618 C CA . PRO A 1 85 ? 9.228 8.110 5.065 1.00 85.00 85 PRO A CA 1
ATOM 619 C C . PRO A 1 85 ? 8.240 8.832 4.129 1.00 85.00 85 PRO A C 1
ATOM 621 O O . PRO A 1 85 ? 7.601 8.165 3.309 1.00 85.00 85 PRO A O 1
ATOM 624 N N . PRO A 1 86 ? 8.116 10.171 4.210 1.00 84.81 86 PRO A N 1
ATOM 625 C CA . PRO A 1 86 ? 7.260 10.928 3.304 1.00 84.81 86 PRO A CA 1
ATOM 626 C C . PRO A 1 86 ? 7.654 10.698 1.845 1.00 84.81 86 PRO A C 1
ATOM 628 O O . PRO A 1 86 ? 8.836 10.728 1.495 1.00 84.81 86 PRO A O 1
ATOM 631 N N . ALA A 1 87 ? 6.657 10.500 0.991 1.00 82.19 87 ALA A N 1
ATOM 632 C CA . ALA A 1 87 ? 6.843 10.308 -0.436 1.00 82.19 87 ALA A CA 1
ATOM 633 C C . ALA A 1 87 ? 6.109 11.403 -1.214 1.00 82.19 87 ALA A C 1
ATOM 635 O O . ALA A 1 87 ? 4.906 11.610 -1.048 1.00 82.19 87 ALA A O 1
ATOM 636 N N . GLN A 1 88 ? 6.839 12.100 -2.086 1.00 79.56 88 GLN A N 1
ATOM 637 C CA . GLN A 1 88 ? 6.277 13.186 -2.878 1.00 79.56 88 GLN A CA 1
ATOM 638 C C . GLN A 1 88 ? 5.488 12.645 -4.075 1.00 79.56 88 GLN A C 1
ATOM 640 O O . GLN A 1 88 ? 6.020 11.962 -4.957 1.00 79.56 88 GLN A O 1
ATOM 645 N N . VAL A 1 89 ? 4.220 13.031 -4.171 1.00 80.25 89 VAL A N 1
ATOM 646 C CA . VAL A 1 89 ? 3.350 12.722 -5.304 1.00 80.25 89 VAL A CA 1
ATOM 647 C C . VAL A 1 89 ? 3.568 13.767 -6.393 1.00 80.25 89 VAL A C 1
ATOM 649 O O . VAL A 1 89 ? 2.964 14.837 -6.389 1.00 80.25 89 VAL A O 1
ATOM 652 N N . ARG A 1 90 ? 4.422 13.464 -7.378 1.00 72.44 90 ARG A N 1
ATOM 653 C CA . ARG A 1 90 ? 4.781 14.413 -8.456 1.00 72.44 90 ARG A CA 1
ATOM 654 C C . ARG A 1 90 ? 3.584 15.008 -9.204 1.00 72.44 90 ARG A C 1
ATOM 656 O O . ARG A 1 90 ? 3.655 16.151 -9.638 1.00 72.44 90 ARG A O 1
ATOM 663 N N . ALA A 1 91 ? 2.505 14.244 -9.372 1.00 70.94 91 ALA A N 1
ATOM 664 C CA . ALA A 1 91 ? 1.322 14.692 -10.104 1.00 70.94 91 ALA A CA 1
ATOM 665 C C . ALA A 1 91 ? 0.585 15.855 -9.413 1.00 70.94 91 ALA A C 1
ATOM 667 O O . ALA A 1 91 ? -0.044 16.669 -10.091 1.00 70.94 91 ALA A O 1
ATOM 668 N N . THR A 1 92 ? 0.663 15.931 -8.082 1.00 74.12 92 THR A N 1
ATOM 669 C CA . THR A 1 92 ? -0.073 16.903 -7.261 1.00 74.12 92 THR A CA 1
ATOM 670 C C . THR A 1 92 ? 0.847 17.879 -6.525 1.00 74.12 92 THR A C 1
ATOM 672 O O . THR A 1 92 ? 0.411 18.972 -6.176 1.00 74.12 92 THR A O 1
ATOM 675 N N . GLY A 1 93 ? 2.115 17.510 -6.322 1.00 75.62 93 GLY A N 1
ATOM 676 C CA . GLY A 1 93 ? 3.107 18.269 -5.562 1.00 75.62 93 GLY A CA 1
ATOM 677 C C . GLY A 1 93 ? 3.011 18.089 -4.044 1.00 75.62 93 GLY A C 1
ATOM 678 O O . GLY A 1 93 ? 3.778 18.730 -3.333 1.00 75.62 93 GLY A O 1
ATOM 679 N N . PHE A 1 94 ? 2.102 17.242 -3.551 1.00 78.50 94 PHE A N 1
ATOM 680 C CA . PHE A 1 94 ? 1.946 16.963 -2.122 1.00 78.50 94 PHE A CA 1
ATOM 681 C C . PHE A 1 94 ? 2.885 15.854 -1.649 1.00 78.50 94 PHE A C 1
ATOM 683 O O . PHE A 1 94 ? 3.169 14.919 -2.397 1.00 78.50 94 PHE A O 1
ATOM 690 N N . ASP A 1 95 ? 3.290 15.931 -0.384 1.00 83.06 95 ASP A N 1
ATOM 691 C CA . ASP A 1 95 ? 3.933 14.825 0.318 1.00 83.06 95 ASP A CA 1
ATOM 692 C C . ASP A 1 95 ? 2.873 13.961 0.998 1.00 83.06 95 ASP A C 1
ATOM 694 O O . ASP A 1 95 ? 1.950 14.471 1.638 1.00 83.06 95 ASP A O 1
ATOM 698 N N . VAL A 1 96 ? 3.012 12.647 0.856 1.00 85.44 96 VAL A N 1
ATOM 699 C CA . VAL A 1 96 ? 2.152 11.660 1.502 1.00 85.44 96 VAL A CA 1
ATOM 700 C C . VAL A 1 96 ? 2.990 10.839 2.469 1.00 85.44 96 VAL A C 1
ATOM 702 O O . VAL A 1 96 ? 4.016 10.271 2.096 1.00 85.44 96 VAL A O 1
ATOM 705 N N . THR A 1 97 ? 2.525 10.757 3.711 1.00 89.25 97 THR A N 1
ATOM 706 C CA . THR A 1 97 ? 3.151 9.968 4.772 1.00 89.25 97 THR A CA 1
ATOM 707 C C . THR A 1 97 ? 2.294 8.739 5.043 1.00 89.25 97 THR A C 1
ATOM 709 O O . THR A 1 97 ? 1.174 8.856 5.537 1.00 89.25 97 THR A O 1
ATOM 712 N N . GLY A 1 98 ? 2.807 7.556 4.704 1.00 91.25 98 GLY A N 1
ATOM 713 C CA . GLY A 1 98 ? 2.103 6.296 4.940 1.00 91.25 98 GLY A CA 1
ATOM 714 C C . GLY A 1 98 ? 2.211 5.847 6.397 1.00 91.25 98 GLY A C 1
ATOM 715 O O . GLY A 1 98 ? 3.293 5.882 6.979 1.00 91.25 98 GLY A O 1
ATOM 716 N N . VAL A 1 99 ? 1.109 5.372 6.976 1.00 93.12 99 VAL A N 1
ATOM 717 C CA . VAL A 1 99 ? 1.085 4.766 8.316 1.00 93.12 99 VAL A CA 1
ATOM 718 C C . VAL A 1 99 ? 0.736 3.293 8.173 1.00 93.12 99 VAL A C 1
ATOM 720 O O . VAL A 1 99 ? -0.295 2.941 7.606 1.00 93.12 99 VAL A O 1
ATOM 723 N N . VAL A 1 100 ? 1.607 2.421 8.678 1.00 93.38 100 VAL A N 1
ATOM 724 C CA . VAL A 1 100 ? 1.418 0.970 8.609 1.00 93.38 100 VAL A CA 1
ATOM 725 C C . VAL A 1 100 ? 0.770 0.504 9.903 1.00 93.38 100 VAL A C 1
ATOM 727 O O . VAL A 1 100 ? 1.327 0.682 10.988 1.00 93.38 100 VAL A O 1
ATOM 730 N N . GLY A 1 101 ? -0.406 -0.108 9.789 1.00 92.94 101 GLY A N 1
ATOM 731 C CA . GLY A 1 101 ? -1.164 -0.645 10.912 1.00 92.94 101 GLY A CA 1
ATOM 732 C C . GL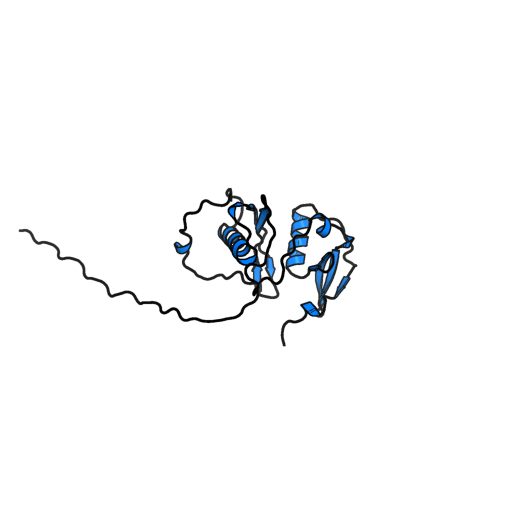Y A 1 101 ? -1.445 -2.136 10.759 1.00 92.94 101 GLY A C 1
ATOM 733 O O . GLY A 1 101 ? -1.735 -2.622 9.670 1.00 92.94 101 GLY A O 1
ATOM 734 N N . TRP A 1 102 ? -1.395 -2.860 11.872 1.00 92.81 102 TRP A N 1
ATOM 735 C CA . TRP A 1 102 ? -1.933 -4.207 11.991 1.00 92.81 102 TRP A CA 1
ATOM 736 C C . TRP A 1 102 ? -3.382 -4.141 12.468 1.00 92.81 102 TRP A C 1
ATOM 738 O O . TRP A 1 102 ? -3.660 -3.667 13.576 1.00 92.81 102 TRP A O 1
ATOM 748 N N . TRP A 1 103 ? -4.308 -4.630 11.648 1.00 90.69 103 TRP A N 1
ATOM 749 C CA . TRP A 1 103 ? -5.726 -4.644 11.983 1.00 90.69 103 TRP A CA 1
ATOM 750 C C . TRP A 1 103 ? -6.093 -5.949 12.696 1.00 90.69 103 TRP A C 1
ATOM 752 O O . TRP A 1 103 ? -6.130 -7.014 12.085 1.00 90.69 103 TRP A O 1
ATOM 762 N N . ARG A 1 104 ? -6.310 -5.881 14.015 1.00 85.56 104 ARG A N 1
ATOM 763 C CA . ARG A 1 104 ? -6.464 -7.078 14.867 1.00 85.56 104 ARG A CA 1
ATOM 764 C C . ARG A 1 104 ? -7.816 -7.762 14.718 1.00 85.56 104 ARG A C 1
ATOM 766 O O . ARG A 1 104 ? -7.900 -8.976 14.866 1.00 85.56 104 ARG A O 1
ATOM 773 N N . GLU A 1 105 ? -8.849 -6.976 14.452 1.00 83.56 105 GLU A N 1
ATOM 774 C CA . GLU A 1 105 ? -10.240 -7.418 14.378 1.00 83.56 105 GLU A CA 1
ATOM 775 C C . GLU A 1 105 ? -10.834 -6.924 13.052 1.00 83.56 105 GLU A C 1
ATOM 777 O O . GLU A 1 105 ? -11.615 -5.972 13.040 1.00 83.56 105 GLU A O 1
ATOM 782 N N . PRO A 1 106 ? -10.403 -7.500 11.912 1.00 81.81 106 PRO A N 1
ATOM 783 C CA . PRO A 1 106 ? -10.863 -7.054 10.611 1.00 81.81 106 PRO A CA 1
ATOM 784 C C . PRO A 1 106 ? -12.349 -7.357 10.443 1.00 81.81 106 PRO A C 1
ATOM 786 O O . PRO A 1 106 ? -12.802 -8.489 10.624 1.00 81.81 106 PRO A O 1
ATOM 789 N N . VAL A 1 107 ? -13.096 -6.333 10.049 1.00 83.88 107 VAL A N 1
ATOM 790 C CA . VAL A 1 107 ? -14.492 -6.456 9.629 1.00 83.88 107 VAL A CA 1
ATOM 791 C C . VAL A 1 107 ? -14.600 -6.207 8.129 1.00 83.88 107 VAL A C 1
ATOM 793 O O . VAL A 1 107 ? -13.661 -5.724 7.492 1.00 83.88 107 VAL A O 1
ATOM 796 N N . ALA A 1 108 ? -15.746 -6.556 7.545 1.00 82.62 108 ALA A N 1
ATOM 797 C CA . ALA A 1 108 ? -16.003 -6.260 6.144 1.00 82.62 108 ALA A CA 1
ATOM 798 C C . ALA A 1 108 ? -15.935 -4.742 5.912 1.00 82.62 108 ALA A C 1
ATOM 800 O O . ALA A 1 108 ? -16.719 -3.986 6.490 1.00 82.62 108 ALA A O 1
ATOM 801 N N . LEU A 1 109 ? -14.997 -4.314 5.067 1.00 83.31 109 LEU A N 1
ATOM 802 C CA . LEU A 1 109 ? -14.879 -2.918 4.669 1.00 83.31 109 LEU A CA 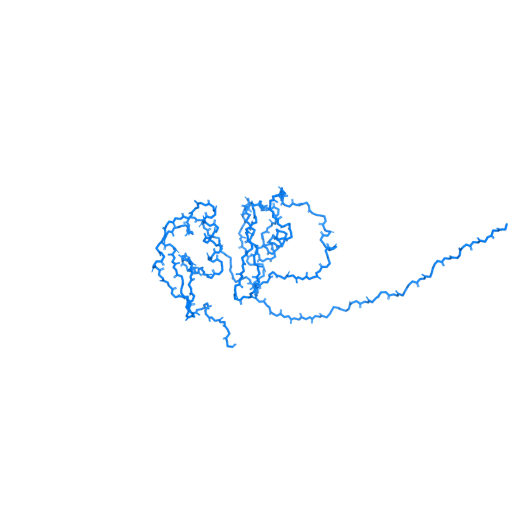1
ATOM 803 C C . LEU A 1 109 ? -16.014 -2.549 3.719 1.00 83.31 109 LEU A C 1
ATOM 805 O O . LEU A 1 109 ? -16.425 -3.338 2.865 1.00 83.31 109 LEU A O 1
ATOM 809 N N . ARG A 1 110 ? -16.492 -1.318 3.849 1.00 77.38 110 ARG A N 1
ATOM 810 C CA . ARG A 1 110 ? -17.456 -0.720 2.929 1.00 77.38 110 ARG A CA 1
ATOM 811 C C . ARG A 1 110 ? -17.044 0.723 2.674 1.00 77.38 110 ARG A C 1
ATOM 813 O O . ARG A 1 110 ? -16.614 1.371 3.624 1.00 77.38 110 ARG A O 1
ATOM 820 N N . PRO A 1 111 ? -17.199 1.240 1.446 1.00 81.19 111 PRO A N 1
ATOM 821 C CA . PRO A 1 111 ? -17.127 2.676 1.234 1.00 81.19 111 PRO A CA 1
ATOM 822 C C . PRO A 1 111 ? -18.130 3.369 2.158 1.00 81.19 111 PRO A C 1
ATOM 824 O O . PRO A 1 111 ? -19.324 3.050 2.129 1.00 81.19 111 PRO A O 1
ATOM 827 N N . VAL A 1 112 ? -17.642 4.267 3.005 1.00 78.88 112 VAL A N 1
ATOM 828 C CA . VAL A 1 112 ? -18.484 5.111 3.855 1.00 78.88 112 VAL A CA 1
ATOM 829 C C . VAL A 1 112 ? -18.813 6.393 3.097 1.00 78.88 112 VAL A C 1
ATOM 831 O O . VAL A 1 112 ? -19.992 6.722 2.953 1.00 78.88 112 VAL A O 1
ATOM 834 N N . ASP A 1 113 ? -17.805 7.033 2.497 1.00 74.12 113 ASP A N 1
ATOM 835 C CA . ASP A 1 113 ? -18.007 8.092 1.510 1.00 74.12 113 ASP A CA 1
ATOM 836 C C . ASP A 1 113 ? -17.955 7.533 0.081 1.00 74.12 113 ASP A C 1
ATOM 838 O O . ASP A 1 113 ? -16.905 7.409 -0.547 1.00 74.12 113 ASP A O 1
ATOM 842 N N . VAL A 1 114 ? -19.128 7.212 -0.464 1.00 69.06 114 VAL A N 1
ATOM 843 C CA . VAL A 1 114 ? -19.284 6.722 -1.846 1.00 69.06 114 VAL A CA 1
ATOM 844 C C . VAL A 1 114 ? -18.968 7.774 -2.919 1.00 69.06 114 VAL A C 1
ATOM 846 O O . VAL A 1 114 ? -18.864 7.433 -4.098 1.00 69.06 114 VAL A O 1
ATOM 849 N N . GLY A 1 115 ? -18.871 9.056 -2.549 1.00 63.09 115 GLY A N 1
ATOM 850 C CA . GLY A 1 115 ? -18.450 10.129 -3.448 1.00 63.09 115 GLY A CA 1
ATOM 851 C C . GLY A 1 115 ? -16.938 10.157 -3.666 1.00 63.09 115 GLY A C 1
ATOM 852 O O . GLY A 1 115 ? -16.482 10.653 -4.701 1.00 63.09 115 GLY A O 1
ATOM 853 N N . GLU A 1 116 ? -16.182 9.596 -2.724 1.00 61.66 116 GLU A N 1
ATOM 854 C CA . GLU A 1 116 ? -14.721 9.609 -2.714 1.00 61.66 116 GLU A CA 1
ATOM 855 C C . GLU A 1 116 ? -14.130 8.204 -2.925 1.00 61.66 116 GLU A C 1
ATOM 857 O O . GLU A 1 116 ? -13.211 8.047 -3.732 1.00 61.66 116 GLU A O 1
ATOM 862 N N . VAL A 1 117 ? -14.722 7.164 -2.328 1.00 71.75 117 VAL A N 1
ATOM 863 C CA . VAL A 1 117 ? -14.278 5.768 -2.443 1.00 71.75 117 VAL A CA 1
ATOM 864 C C . VAL A 1 117 ? -15.238 4.961 -3.318 1.00 71.75 117 VAL A C 1
ATOM 866 O O . VAL A 1 117 ? -16.345 4.603 -2.921 1.00 71.75 117 VAL A O 1
ATOM 869 N N . ALA A 1 118 ? -14.795 4.615 -4.528 1.00 73.31 118 ALA A N 1
ATOM 870 C CA . ALA A 1 118 ? -15.602 3.825 -5.463 1.00 73.31 118 ALA A CA 1
ATOM 871 C C . ALA A 1 118 ? -15.682 2.333 -5.087 1.00 73.31 118 ALA A C 1
ATOM 873 O O . ALA A 1 118 ? -16.682 1.673 -5.369 1.00 73.31 118 ALA A O 1
ATOM 874 N N . ALA A 1 119 ? -14.622 1.790 -4.483 1.00 77.50 119 ALA A N 1
ATOM 875 C CA . ALA A 1 119 ? -14.535 0.400 -4.051 1.00 77.50 119 ALA A CA 1
ATOM 876 C C . ALA A 1 119 ? -13.420 0.229 -3.015 1.00 77.50 119 ALA A C 1
ATOM 878 O O . ALA A 1 119 ? -12.442 0.974 -3.020 1.00 77.50 119 ALA A O 1
ATOM 879 N N . VAL A 1 120 ? -13.550 -0.79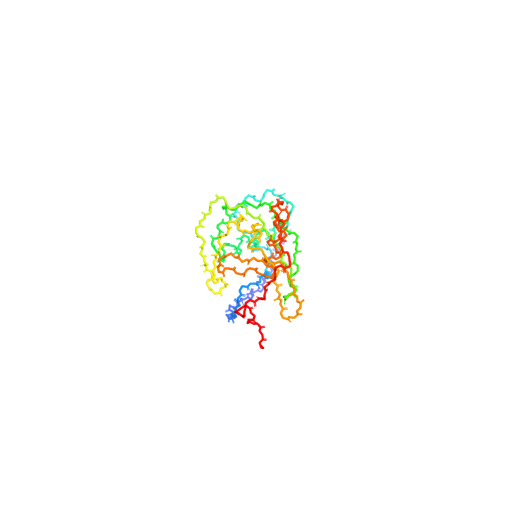5 -2.170 1.00 84.00 120 VAL A N 1
ATOM 880 C CA . VAL A 1 120 ? -12.508 -1.205 -1.225 1.00 84.00 120 VAL A CA 1
ATOM 881 C C . VAL A 1 120 ? -12.103 -2.638 -1.534 1.00 84.00 120 VAL A C 1
ATOM 883 O O . VAL A 1 120 ? -12.958 -3.509 -1.698 1.00 84.00 120 VAL A O 1
ATOM 886 N N . HIS A 1 121 ? -10.798 -2.884 -1.609 1.00 87.25 121 HIS A N 1
ATOM 887 C CA . HIS A 1 121 ? -10.239 -4.202 -1.884 1.00 87.25 121 HIS A CA 1
ATOM 888 C C . HIS A 1 121 ? -9.330 -4.636 -0.739 1.00 87.25 121 HIS A C 1
ATOM 890 O O . HIS A 1 121 ? -8.456 -3.887 -0.312 1.00 87.25 121 HIS A O 1
ATOM 896 N N . GLN A 1 122 ? -9.523 -5.866 -0.267 1.00 89.25 122 GLN A N 1
ATOM 897 C CA . GLN A 1 122 ? -8.613 -6.534 0.658 1.00 89.25 122 GLN A CA 1
ATOM 898 C C . GLN A 1 122 ? -7.859 -7.603 -0.123 1.00 89.25 122 GLN A C 1
ATOM 900 O O . GLN A 1 122 ? -8.468 -8.524 -0.666 1.00 89.25 122 GLN A O 1
ATOM 905 N N . LEU A 1 123 ? -6.540 -7.453 -0.211 1.00 91.75 123 LEU A N 1
ATOM 906 C CA . LEU A 1 123 ? -5.682 -8.355 -0.970 1.00 91.75 123 LEU A CA 1
ATOM 907 C C . LEU A 1 123 ? -4.768 -9.118 -0.016 1.00 91.75 123 LEU A C 1
ATOM 909 O O . LEU A 1 123 ? -4.186 -8.504 0.882 1.00 91.75 123 LEU A O 1
ATOM 913 N N . PRO A 1 124 ? -4.615 -10.443 -0.186 1.00 93.06 124 PRO A N 1
ATOM 914 C CA . PRO A 1 124 ? -3.618 -11.176 0.570 1.00 93.06 124 PRO A CA 1
ATOM 915 C C . PRO A 1 124 ? -2.225 -10.713 0.136 1.00 93.06 124 PRO A C 1
ATOM 917 O O . PRO A 1 124 ? -1.959 -10.570 -1.057 1.00 93.06 124 PRO A O 1
ATOM 920 N N . VAL A 1 125 ? -1.313 -10.552 1.099 1.00 94.31 125 VAL A N 1
ATOM 921 C CA . VAL A 1 125 ? 0.095 -10.211 0.821 1.00 94.31 125 VAL A CA 1
ATOM 922 C C . VAL A 1 125 ? 0.711 -11.194 -0.179 1.00 94.31 125 VAL A C 1
ATOM 924 O O . VAL A 1 125 ? 1.414 -10.768 -1.087 1.00 94.31 125 VAL A O 1
ATOM 927 N N . ALA A 1 126 ? 0.353 -12.481 -0.090 1.00 96.00 126 ALA A N 1
ATOM 928 C CA . ALA A 1 126 ? 0.778 -13.523 -1.027 1.00 96.00 126 ALA A CA 1
ATOM 929 C C . ALA A 1 126 ? 0.495 -13.175 -2.504 1.00 96.00 126 ALA A C 1
ATOM 931 O O . ALA A 1 126 ? 1.318 -13.451 -3.366 1.00 96.00 126 ALA A O 1
ATOM 932 N N . ALA A 1 127 ? -0.637 -12.528 -2.805 1.00 96.56 127 ALA A N 1
ATOM 933 C CA . ALA A 1 127 ? -0.950 -12.127 -4.176 1.00 96.56 127 ALA A CA 1
ATOM 934 C C . ALA A 1 127 ? -0.112 -10.929 -4.645 1.00 96.56 127 ALA A C 1
ATOM 936 O O . ALA A 1 127 ? 0.143 -10.804 -5.839 1.00 96.56 127 ALA A O 1
ATOM 937 N N . LEU A 1 128 ? 0.307 -10.053 -3.726 1.00 96.56 128 LEU A N 1
ATOM 938 C CA . LEU A 1 128 ? 1.163 -8.908 -4.043 1.00 96.56 128 LEU A CA 1
ATOM 939 C C . LEU A 1 128 ? 2.620 -9.328 -4.279 1.00 96.56 128 LEU A C 1
ATOM 941 O O . LEU A 1 128 ? 3.284 -8.731 -5.121 1.00 96.56 128 LEU A O 1
ATOM 945 N N . VAL A 1 129 ? 3.113 -10.335 -3.552 1.00 97.00 129 VAL A N 1
ATOM 946 C CA . VAL A 1 129 ? 4.496 -10.823 -3.702 1.00 97.00 129 VAL A CA 1
ATOM 947 C C . VAL A 1 129 ? 4.672 -11.752 -4.899 1.00 97.00 129 VAL A C 1
ATOM 949 O O . VAL A 1 129 ? 5.757 -11.771 -5.466 1.00 97.00 129 VAL A O 1
ATOM 952 N N . ASP A 1 130 ? 3.616 -12.463 -5.315 1.00 97.62 130 ASP A N 1
ATOM 953 C CA . ASP A 1 130 ? 3.654 -13.391 -6.449 1.00 97.62 130 ASP A CA 1
ATOM 954 C C . ASP A 1 130 ? 4.174 -12.695 -7.727 1.00 97.62 130 ASP A C 1
ATOM 956 O O . ASP A 1 130 ? 3.497 -11.803 -8.264 1.00 97.62 130 ASP A O 1
ATOM 960 N N . PRO A 1 131 ? 5.335 -13.117 -8.269 1.00 97.50 131 PRO A N 1
ATOM 961 C CA . PRO A 1 131 ? 5.921 -12.538 -9.475 1.00 97.50 131 PRO A CA 1
ATOM 962 C C . PRO A 1 131 ? 4.984 -12.554 -10.690 1.00 97.50 131 PRO A C 1
ATOM 964 O O . PRO A 1 131 ? 5.081 -11.683 -11.558 1.00 97.50 131 PRO A O 1
ATOM 967 N N . ALA A 1 132 ? 4.042 -13.501 -10.759 1.00 97.38 132 ALA A N 1
ATOM 968 C CA . ALA A 1 132 ? 3.061 -13.588 -11.838 1.00 97.38 132 ALA A CA 1
ATOM 969 C C . ALA A 1 132 ? 2.027 -12.449 -11.810 1.00 97.38 132 ALA A C 1
ATOM 971 O O . ALA A 1 132 ? 1.413 -12.154 -12.843 1.00 97.38 132 ALA A O 1
ATOM 972 N N . ASN A 1 133 ? 1.876 -11.761 -10.680 1.00 97.56 133 ASN A N 1
ATOM 973 C CA . ASN A 1 133 ? 1.005 -10.596 -10.551 1.00 97.56 133 ASN A CA 1
ATOM 974 C C . ASN A 1 133 ? 1.760 -9.275 -10.717 1.00 97.56 133 ASN A C 1
ATOM 976 O O . ASN A 1 133 ? 1.124 -8.223 -10.718 1.00 97.56 133 ASN A O 1
ATOM 980 N N . ARG A 1 134 ? 3.089 -9.297 -10.882 1.00 98.00 134 ARG A N 1
ATOM 981 C CA . ARG A 1 134 ? 3.915 -8.090 -11.018 1.00 98.00 134 ARG A CA 1
ATOM 982 C C . ARG A 1 134 ? 4.237 -7.778 -12.481 1.00 98.00 134 ARG A C 1
ATOM 984 O O . ARG A 1 134 ? 4.357 -8.675 -13.320 1.00 98.00 134 ARG A O 1
ATOM 991 N N . LEU A 1 135 ? 4.328 -6.486 -12.790 1.00 97.81 135 LEU A N 1
ATOM 992 C CA . LEU A 1 135 ? 4.726 -5.955 -14.097 1.00 97.81 135 LEU A CA 1
ATOM 993 C C . LEU A 1 135 ? 5.255 -4.524 -13.969 1.00 97.81 135 LEU A C 1
ATOM 995 O O . LEU A 1 135 ? 5.084 -3.884 -12.934 1.00 97.81 135 LEU A O 1
ATOM 999 N N . THR A 1 136 ? 5.829 -3.992 -15.042 1.00 98.12 136 THR A N 1
ATOM 1000 C CA . THR A 1 136 ? 6.170 -2.571 -15.174 1.00 98.12 136 THR A CA 1
ATOM 1001 C C . THR A 1 136 ? 5.078 -1.851 -15.971 1.00 98.12 136 THR A C 1
ATOM 1003 O O . THR A 1 136 ? 4.819 -2.187 -17.128 1.00 98.12 136 THR A O 1
ATOM 1006 N N . TRP A 1 137 ? 4.393 -0.867 -15.382 1.00 95.69 137 TRP A N 1
ATOM 1007 C CA . TRP A 1 137 ? 3.414 -0.067 -16.126 1.00 95.69 137 TRP A CA 1
ATOM 1008 C C . TRP A 1 137 ? 4.112 0.985 -16.982 1.00 95.69 137 TRP A C 1
ATOM 1010 O O . TRP A 1 137 ? 5.144 1.525 -16.593 1.00 95.69 137 TRP A O 1
ATOM 1020 N N . GLU A 1 138 ? 3.510 1.325 -18.119 1.00 94.81 138 GLU A N 1
ATOM 1021 C CA . GLU A 1 138 ? 4.007 2.367 -19.019 1.00 94.81 138 GLU A CA 1
ATOM 1022 C C . GLU A 1 138 ? 2.950 3.454 -19.240 1.00 94.81 138 GLU A C 1
ATOM 1024 O O . GLU A 1 138 ? 1.801 3.178 -19.611 1.00 94.81 138 GLU A O 1
ATOM 1029 N N . HIS A 1 139 ? 3.345 4.708 -19.019 1.00 89.50 139 HIS A N 1
ATOM 1030 C CA . HIS A 1 139 ? 2.535 5.889 -19.294 1.00 89.50 139 HIS A CA 1
ATOM 1031 C C . HIS A 1 139 ? 2.917 6.505 -20.649 1.00 89.50 139 HIS A C 1
ATOM 1033 O O . HIS A 1 139 ? 4.107 6.622 -20.947 1.00 89.50 139 HIS A O 1
ATOM 1039 N N . PRO A 1 140 ? 1.951 6.999 -21.453 1.00 87.06 140 PRO A N 1
ATOM 1040 C CA . PRO A 1 140 ? 2.228 7.575 -22.775 1.00 87.06 140 PRO A CA 1
ATOM 1041 C C . PRO A 1 140 ? 3.226 8.743 -22.801 1.00 87.06 140 PRO A C 1
ATOM 1043 O O . PRO A 1 140 ? 3.803 9.033 -23.841 1.00 87.06 140 PRO A O 1
ATOM 1046 N N . SER A 1 141 ? 3.438 9.426 -21.674 1.00 86.56 141 SER A N 1
ATOM 1047 C CA . SER A 1 141 ? 4.442 10.494 -21.555 1.00 86.56 141 SER A CA 1
ATOM 1048 C C . SER A 1 141 ? 5.867 9.991 -21.273 1.00 86.56 141 SER A C 1
ATOM 1050 O O . SER A 1 141 ? 6.738 10.812 -20.999 1.00 86.56 141 SER A O 1
ATOM 1052 N N . GLY A 1 142 ? 6.099 8.674 -21.265 1.00 88.25 142 GLY A N 1
ATOM 1053 C CA . GLY A 1 142 ? 7.413 8.058 -21.054 1.00 88.25 142 GLY A CA 1
ATOM 1054 C C . GLY A 1 142 ? 7.774 7.729 -19.601 1.00 88.25 142 GLY A C 1
ATOM 1055 O O . GLY A 1 142 ? 8.899 7.315 -19.346 1.00 88.25 142 GLY A O 1
ATOM 1056 N N . PHE A 1 143 ? 6.854 7.898 -18.645 1.00 89.44 143 PHE A N 1
ATOM 1057 C CA . PHE A 1 143 ? 7.062 7.417 -17.273 1.00 89.44 143 PHE A CA 1
ATOM 1058 C C . PHE A 1 143 ? 6.690 5.941 -17.155 1.00 89.44 143 PHE A C 1
ATOM 1060 O O . PHE A 1 143 ? 5.752 5.483 -17.809 1.00 89.44 143 PHE A O 1
ATOM 1067 N N . SER A 1 144 ? 7.378 5.228 -16.272 1.00 94.25 144 SER A N 1
ATOM 1068 C CA . SER A 1 144 ? 7.072 3.846 -15.919 1.00 94.25 144 SER A CA 1
ATOM 1069 C C . SER A 1 144 ? 7.338 3.587 -14.439 1.00 94.25 144 SER A C 1
ATOM 1071 O O . SER A 1 144 ? 7.960 4.403 -13.753 1.00 94.25 144 SER A O 1
ATOM 1073 N N . GLY A 1 145 ? 6.841 2.460 -13.938 1.00 95.12 145 GLY A N 1
ATOM 1074 C CA . GLY A 1 145 ? 7.038 2.046 -12.553 1.00 95.12 145 GLY A CA 1
ATOM 1075 C C . GLY A 1 145 ? 6.491 0.645 -12.280 1.00 95.12 145 GLY A C 1
ATOM 1076 O O . GLY A 1 145 ? 5.925 0.026 -13.183 1.00 95.12 145 GLY A O 1
ATOM 1077 N N . PRO A 1 146 ? 6.633 0.136 -11.046 1.00 97.06 146 PRO A N 1
ATOM 1078 C CA . PRO A 1 146 ? 6.099 -1.158 -10.657 1.00 97.06 146 PRO A CA 1
ATOM 1079 C C . PRO A 1 146 ? 4.574 -1.112 -10.684 1.00 97.06 146 PRO A C 1
ATOM 1081 O O . PRO A 1 146 ? 3.956 -0.097 -10.354 1.00 97.06 146 PRO A O 1
ATOM 1084 N N . GLY A 1 147 ? 3.962 -2.220 -11.070 1.00 97.00 147 GLY A N 1
ATOM 1085 C CA . GLY A 1 147 ? 2.523 -2.402 -11.130 1.00 97.00 147 GLY A CA 1
ATOM 1086 C C . GLY A 1 147 ? 2.120 -3.807 -10.712 1.00 97.00 147 GLY A C 1
ATOM 1087 O O . GLY A 1 147 ? 2.929 -4.738 -10.722 1.00 97.00 147 GLY A O 1
ATOM 1088 N N . PHE A 1 148 ? 0.846 -3.942 -10.351 1.00 97.25 148 PHE A N 1
ATOM 1089 C CA . PHE A 1 148 ? 0.252 -5.211 -9.949 1.00 97.25 148 PHE A CA 1
ATOM 1090 C C . PHE A 1 148 ? -1.030 -5.466 -10.735 1.00 97.25 148 PHE A C 1
ATOM 1092 O O . PHE A 1 148 ? -1.848 -4.558 -10.912 1.00 97.25 148 PHE A O 1
ATOM 1099 N N . VAL A 1 149 ? -1.216 -6.709 -11.170 1.00 96.50 149 VAL A N 1
ATOM 1100 C CA . VAL A 1 149 ? -2.451 -7.189 -11.790 1.00 96.50 149 VAL A CA 1
ATOM 1101 C C . VAL A 1 149 ? -2.943 -8.398 -11.018 1.00 96.50 149 VAL A C 1
ATOM 1103 O O . VAL A 1 149 ? -2.328 -9.456 -11.077 1.00 96.50 149 VAL A O 1
ATOM 1106 N N . ILE A 1 150 ? -4.040 -8.228 -10.281 1.00 95.44 150 ILE A N 1
ATOM 1107 C CA . ILE A 1 150 ? -4.619 -9.270 -9.425 1.00 95.44 150 ILE A CA 1
ATOM 1108 C C . ILE A 1 150 ? -6.110 -9.361 -9.744 1.00 95.44 150 ILE A C 1
ATOM 1110 O O . ILE A 1 150 ? -6.893 -8.480 -9.380 1.00 95.44 150 ILE A O 1
ATOM 1114 N N . GLY A 1 151 ? -6.501 -10.412 -10.467 1.00 91.75 151 GLY A N 1
ATOM 1115 C CA . GLY A 1 151 ? -7.832 -10.485 -11.073 1.00 91.75 151 GLY A CA 1
ATOM 1116 C C . GLY A 1 151 ? -8.069 -9.291 -12.003 1.00 91.75 151 GLY A C 1
ATOM 1117 O O . GLY A 1 151 ? -7.259 -9.022 -12.888 1.00 91.75 151 GLY A O 1
ATOM 1118 N N . ASP A 1 152 ? -9.147 -8.543 -11.765 1.00 89.44 152 ASP A N 1
ATOM 1119 C CA . ASP A 1 152 ? -9.497 -7.345 -12.546 1.00 89.44 152 ASP A CA 1
ATOM 1120 C C . ASP A 1 152 ? -8.822 -6.053 -12.045 1.00 89.44 152 ASP A C 1
ATOM 1122 O O . ASP A 1 152 ? -8.963 -4.983 -12.656 1.00 89.44 152 ASP A O 1
ATOM 1126 N N . LEU A 1 153 ? -8.089 -6.127 -10.928 1.00 92.44 153 LEU A N 1
ATOM 1127 C CA . LEU A 1 153 ? -7.401 -4.978 -10.354 1.00 92.44 153 LEU A CA 1
ATOM 1128 C C . LEU A 1 153 ? -6.117 -4.698 -11.107 1.00 92.44 153 LEU A C 1
ATOM 1130 O O . LEU A 1 153 ? -5.281 -5.576 -11.289 1.00 92.44 153 LEU A O 1
ATOM 1134 N N . PHE A 1 154 ? -5.955 -3.437 -11.488 1.00 94.31 154 PHE A N 1
ATOM 1135 C CA . PHE A 1 154 ? -4.729 -2.914 -12.065 1.00 94.31 154 PHE A CA 1
ATOM 1136 C C . PHE A 1 154 ? -4.228 -1.799 -11.149 1.00 94.31 154 PHE A C 1
ATOM 1138 O O . PHE A 1 154 ? -4.787 -0.700 -11.146 1.00 94.31 154 PHE A O 1
ATOM 1145 N N . ILE A 1 155 ? -3.217 -2.103 -10.338 1.00 95.00 155 ILE A N 1
ATOM 1146 C CA . ILE A 1 155 ? -2.641 -1.184 -9.353 1.00 95.00 155 ILE A CA 1
ATOM 1147 C C . ILE A 1 155 ? -1.379 -0.580 -9.961 1.00 95.00 155 ILE A C 1
ATOM 1149 O O . ILE A 1 155 ? -0.464 -1.302 -10.356 1.00 95.00 155 ILE A O 1
ATOM 1153 N N . TRP A 1 156 ? -1.335 0.745 -10.055 1.00 94.50 156 TRP A N 1
ATOM 1154 C CA . TRP A 1 156 ? -0.272 1.487 -10.732 1.00 94.50 156 TRP A CA 1
ATOM 1155 C C . TRP A 1 156 ? -0.039 2.845 -10.061 1.00 94.50 156 TRP A C 1
ATOM 1157 O O . TRP A 1 156 ? -0.756 3.227 -9.134 1.00 94.50 156 TRP A O 1
ATOM 1167 N N . GLY A 1 157 ? 0.973 3.579 -10.528 1.00 90.44 157 GLY A N 1
ATOM 1168 C CA . GLY A 1 157 ? 1.272 4.919 -10.031 1.00 90.44 157 GLY A CA 1
ATOM 1169 C C . GLY A 1 157 ? 1.762 4.918 -8.582 1.00 90.44 157 GLY A C 1
ATOM 1170 O O . GLY A 1 157 ? 2.483 4.016 -8.157 1.00 90.44 157 GLY A O 1
ATOM 1171 N N . PHE A 1 158 ? 1.389 5.952 -7.827 1.00 89.75 158 PHE A N 1
ATOM 1172 C CA . PHE A 1 158 ? 1.894 6.177 -6.471 1.00 89.75 158 PHE A CA 1
ATOM 1173 C C . PHE A 1 158 ? 1.619 5.001 -5.525 1.00 89.75 158 PHE A C 1
ATOM 1175 O O . PHE A 1 158 ? 2.536 4.525 -4.862 1.00 89.75 158 PHE A O 1
ATOM 1182 N N . THR A 1 159 ? 0.393 4.475 -5.516 1.00 90.75 159 THR A N 1
ATOM 1183 C CA . THR A 1 159 ? 0.024 3.328 -4.675 1.00 90.75 159 THR A CA 1
ATOM 1184 C C . THR A 1 159 ? 0.871 2.098 -4.987 1.00 90.75 159 THR A C 1
ATOM 1186 O O . THR A 1 159 ? 1.296 1.405 -4.069 1.00 90.75 159 THR A O 1
ATOM 1189 N N . ALA A 1 160 ? 1.171 1.837 -6.263 1.00 94.88 160 ALA A N 1
ATOM 1190 C CA . ALA A 1 160 ? 2.014 0.703 -6.628 1.00 94.88 160 ALA A CA 1
ATOM 1191 C C . ALA A 1 160 ? 3.469 0.885 -6.167 1.00 94.88 160 ALA A C 1
ATOM 1193 O O . ALA A 1 160 ? 4.063 -0.070 -5.679 1.00 94.88 160 ALA A O 1
ATOM 1194 N N . HIS A 1 161 ? 4.016 2.103 -6.243 1.00 93.25 161 HIS A N 1
ATOM 1195 C CA . HIS A 1 161 ? 5.331 2.410 -5.670 1.00 93.25 161 HIS A CA 1
ATOM 1196 C C . HIS A 1 161 ? 5.358 2.254 -4.145 1.00 93.25 161 HIS A C 1
ATOM 1198 O O . HIS A 1 161 ? 6.323 1.717 -3.609 1.00 93.25 161 HIS A O 1
ATOM 1204 N N . LEU A 1 162 ? 4.308 2.700 -3.446 1.00 92.75 162 LEU A N 1
ATOM 1205 C CA . LEU A 1 162 ? 4.203 2.514 -1.998 1.00 92.75 162 LEU A CA 1
ATOM 1206 C C . LEU A 1 162 ? 4.158 1.034 -1.616 1.00 92.75 162 LEU A C 1
ATOM 1208 O O . LEU A 1 162 ? 4.846 0.631 -0.684 1.00 92.75 162 LEU A O 1
ATOM 1212 N N . LEU A 1 163 ? 3.358 0.232 -2.324 1.00 94.62 163 LEU A N 1
ATOM 1213 C CA . LEU A 1 163 ? 3.266 -1.205 -2.075 1.00 94.62 163 LEU A CA 1
ATOM 1214 C C . LEU A 1 163 ? 4.598 -1.900 -2.355 1.00 94.62 163 LEU A C 1
ATOM 1216 O O . LEU A 1 163 ? 5.056 -2.654 -1.508 1.00 94.62 163 LEU A O 1
ATOM 1220 N N . ASP A 1 164 ? 5.237 -1.616 -3.492 1.00 95.25 164 ASP A N 1
ATOM 1221 C CA . ASP A 1 164 ? 6.555 -2.162 -3.842 1.00 95.25 164 ASP A CA 1
ATOM 1222 C C . ASP A 1 164 ? 7.599 -1.879 -2.751 1.00 95.25 164 ASP A C 1
ATOM 1224 O O . ASP A 1 164 ? 8.170 -2.808 -2.183 1.00 95.25 164 ASP A O 1
ATOM 1228 N N . GLY A 1 165 ? 7.745 -0.611 -2.353 1.00 93.31 165 GLY A N 1
ATOM 1229 C CA . GLY A 1 165 ? 8.678 -0.225 -1.292 1.00 93.31 165 GLY A CA 1
ATOM 1230 C C . GLY A 1 165 ? 8.324 -0.802 0.083 1.00 93.31 165 GLY A C 1
ATOM 1231 O O . GLY A 1 165 ? 9.220 -1.105 0.870 1.00 93.31 165 GLY A O 1
ATOM 1232 N N . LEU A 1 166 ? 7.035 -0.987 0.392 1.00 93.31 166 LEU A N 1
ATOM 1233 C CA . LEU A 1 166 ? 6.607 -1.636 1.634 1.00 93.31 166 LEU A CA 1
ATOM 1234 C C . LEU A 1 166 ? 6.966 -3.128 1.649 1.00 93.31 166 LEU A C 1
ATOM 1236 O O . LEU A 1 166 ? 7.404 -3.625 2.686 1.00 93.31 166 LEU A O 1
ATOM 1240 N N . LEU A 1 167 ? 6.799 -3.838 0.528 1.00 95.25 167 LEU A N 1
ATOM 1241 C CA . LEU A 1 167 ? 7.188 -5.247 0.408 1.00 95.25 167 LEU A CA 1
ATOM 1242 C C . LEU A 1 167 ? 8.704 -5.417 0.556 1.00 95.25 167 LEU A C 1
ATOM 1244 O O . LEU A 1 167 ? 9.141 -6.330 1.260 1.00 95.25 167 LEU A O 1
ATOM 1248 N N . ASP A 1 168 ? 9.488 -4.519 -0.045 1.00 94.25 168 ASP A N 1
ATOM 1249 C CA . ASP A 1 168 ? 10.944 -4.475 0.122 1.00 94.25 168 ASP A CA 1
ATOM 1250 C C . ASP A 1 168 ? 11.327 -4.247 1.590 1.00 94.25 168 ASP A C 1
ATOM 1252 O O . ASP A 1 168 ? 12.105 -5.011 2.163 1.00 94.25 168 ASP A O 1
ATOM 1256 N N . LEU A 1 169 ? 10.740 -3.229 2.232 1.00 92.12 169 LEU A N 1
ATOM 1257 C CA . LEU A 1 169 ? 11.020 -2.886 3.629 1.00 92.12 169 LEU A CA 1
ATOM 1258 C C . LEU A 1 169 ? 10.648 -4.020 4.595 1.00 92.12 169 LEU A C 1
ATOM 1260 O O . LEU A 1 169 ? 11.339 -4.237 5.590 1.00 92.12 169 LEU A O 1
ATOM 1264 N N . ALA A 1 170 ? 9.565 -4.743 4.307 1.00 92.12 170 ALA A N 1
ATOM 1265 C CA . ALA A 1 170 ? 9.123 -5.890 5.093 1.00 92.12 170 ALA A CA 1
ATOM 1266 C C . ALA A 1 170 ? 9.964 -7.160 4.849 1.00 92.12 170 ALA A C 1
ATOM 1268 O O . ALA A 1 170 ? 9.812 -8.136 5.584 1.00 92.12 170 ALA A O 1
ATOM 1269 N N . GLY A 1 171 ? 10.840 -7.164 3.836 1.00 95.94 171 GLY A N 1
ATOM 1270 C CA . GLY A 1 171 ? 11.615 -8.339 3.434 1.00 95.94 171 GLY A CA 1
ATOM 1271 C C . GLY A 1 171 ? 10.772 -9.423 2.756 1.00 95.94 171 GLY A C 1
ATOM 1272 O O . GLY A 1 171 ? 11.126 -10.598 2.814 1.00 95.94 171 GLY A O 1
ATOM 1273 N N . TRP A 1 172 ? 9.641 -9.045 2.156 1.00 96.81 172 TRP A N 1
ATOM 1274 C CA . TRP A 1 172 ? 8.715 -9.955 1.470 1.00 96.81 172 TRP A CA 1
ATOM 1275 C C . TRP A 1 172 ? 8.838 -9.914 -0.049 1.00 96.81 172 TRP A C 1
ATOM 1277 O O . TRP A 1 172 ? 8.185 -10.697 -0.732 1.00 96.81 172 TRP A O 1
ATOM 1287 N N . ALA A 1 173 ? 9.626 -8.986 -0.585 1.00 93.38 173 ALA A N 1
ATOM 1288 C CA . ALA A 1 173 ? 9.803 -8.860 -2.017 1.00 93.38 173 ALA A CA 1
ATOM 1289 C C . ALA A 1 173 ? 10.434 -10.123 -2.618 1.00 93.38 173 ALA A C 1
ATOM 1291 O O . ALA A 1 173 ? 11.517 -10.558 -2.219 1.00 93.38 173 ALA A O 1
ATOM 1292 N N . GLU A 1 174 ? 9.758 -10.683 -3.617 1.00 95.06 174 GLU A N 1
ATOM 1293 C CA . GLU A 1 174 ? 10.293 -11.739 -4.467 1.00 95.06 174 GLU A CA 1
ATOM 1294 C C . GLU A 1 174 ? 10.778 -11.146 -5.799 1.00 95.06 174 GLU A C 1
ATOM 1296 O O . GLU A 1 174 ? 10.192 -10.172 -6.289 1.00 95.06 174 GLU A O 1
ATOM 1301 N N . PRO A 1 175 ? 11.834 -11.707 -6.419 1.00 96.44 175 PRO A N 1
ATOM 1302 C CA . PRO A 1 175 ? 12.256 -11.294 -7.750 1.00 96.44 175 PRO A CA 1
ATOM 1303 C C . PRO A 1 175 ? 11.130 -11.474 -8.772 1.00 96.44 175 PRO A C 1
ATOM 1305 O O . PRO A 1 175 ? 10.520 -12.537 -8.862 1.00 96.44 175 PRO A O 1
ATOM 1308 N N . TRP A 1 176 ? 10.899 -10.455 -9.593 1.00 97.19 176 TRP A N 1
ATOM 1309 C CA . TRP A 1 176 ? 9.895 -10.470 -10.651 1.00 97.19 176 TRP A CA 1
ATOM 1310 C C . TRP A 1 176 ? 10.460 -9.874 -11.940 1.00 97.19 176 TRP A C 1
ATOM 1312 O O . TRP A 1 176 ? 11.462 -9.158 -11.934 1.00 97.19 176 TRP A O 1
ATOM 1322 N N . ASP A 1 177 ? 9.833 -10.204 -13.066 1.00 97.00 177 ASP A N 1
ATOM 1323 C CA . ASP A 1 177 ? 10.304 -9.773 -14.379 1.00 97.00 177 ASP A CA 1
ATOM 1324 C C . ASP A 1 177 ? 9.920 -8.312 -14.663 1.00 97.00 177 ASP A C 1
ATOM 1326 O O . ASP A 1 177 ? 8.813 -8.018 -15.118 1.00 97.00 177 ASP A O 1
ATOM 1330 N N . ALA A 1 178 ? 10.858 -7.391 -14.433 1.00 95.38 178 ALA A N 1
ATOM 1331 C CA . ALA A 1 178 ? 10.682 -5.971 -14.735 1.00 95.38 178 ALA A CA 1
ATOM 1332 C C . ALA A 1 178 ? 10.560 -5.664 -16.239 1.00 95.38 178 ALA A C 1
ATOM 1334 O O . ALA A 1 178 ? 10.099 -4.576 -16.596 1.00 95.38 178 ALA A O 1
ATOM 1335 N N . ALA A 1 179 ? 10.943 -6.595 -17.121 1.00 96.94 179 ALA A N 1
ATOM 1336 C CA . ALA A 1 179 ? 10.773 -6.452 -18.565 1.00 96.94 179 ALA A CA 1
ATOM 1337 C C . ALA A 1 179 ? 9.350 -6.799 -19.027 1.00 96.94 179 ALA A C 1
ATOM 1339 O O . ALA A 1 179 ? 8.962 -6.442 -20.142 1.00 96.94 179 ALA A O 1
ATOM 1340 N N . ARG A 1 180 ? 8.539 -7.444 -18.179 1.00 97.00 180 ARG A N 1
ATOM 1341 C CA . ARG A 1 180 ? 7.112 -7.622 -18.439 1.00 97.00 180 ARG A CA 1
ATOM 1342 C C . ARG A 1 180 ? 6.409 -6.282 -18.275 1.00 97.00 180 ARG A C 1
ATOM 1344 O O . ARG A 1 180 ? 6.173 -5.832 -17.155 1.00 97.00 180 ARG A O 1
ATOM 1351 N N . THR A 1 181 ? 6.034 -5.664 -19.389 1.00 96.38 181 THR A N 1
ATOM 1352 C CA . THR A 1 181 ? 5.390 -4.349 -19.385 1.00 96.38 181 THR A CA 1
ATOM 1353 C C . THR A 1 181 ? 3.907 -4.408 -19.737 1.00 96.38 181 THR A C 1
ATOM 1355 O O . THR A 1 181 ? 3.417 -5.355 -20.357 1.00 96.38 181 THR A O 1
ATOM 1358 N N . SER A 1 182 ? 3.158 -3.391 -19.309 1.00 93.94 182 SER A N 1
ATOM 1359 C CA . SER A 1 182 ? 1.770 -3.184 -19.727 1.00 93.94 182 SER A CA 1
ATOM 1360 C C . SER A 1 182 ? 1.420 -1.701 -19.756 1.00 93.94 182 SER A C 1
ATOM 1362 O O . SER A 1 182 ? 1.712 -0.955 -18.819 1.00 93.94 182 SER A O 1
ATOM 1364 N N . SER A 1 183 ? 0.760 -1.256 -20.826 1.00 92.31 183 SER A N 1
ATOM 1365 C CA . SER A 1 183 ? 0.245 0.111 -20.897 1.00 92.31 183 SER A CA 1
ATOM 1366 C C . SER A 1 183 ? -0.888 0.312 -19.894 1.00 92.31 183 SER A C 1
ATOM 1368 O O . SER A 1 183 ? -1.754 -0.552 -19.731 1.00 92.31 183 SER A O 1
ATOM 1370 N N . ILE A 1 184 ? -0.936 1.490 -19.271 1.00 88.38 184 ILE A N 1
ATOM 1371 C CA . ILE A 1 184 ? -2.027 1.842 -18.356 1.00 88.38 184 ILE A CA 1
ATOM 1372 C C . ILE A 1 184 ? -3.374 1.735 -19.102 1.00 88.38 184 ILE A C 1
ATOM 1374 O O . ILE A 1 184 ? -3.543 2.361 -20.157 1.00 88.38 184 ILE A O 1
ATOM 1378 N N . PRO A 1 185 ? -4.360 0.975 -18.581 1.00 87.81 185 PRO A N 1
ATOM 1379 C CA . PRO A 1 185 ? -5.659 0.842 -19.226 1.00 87.81 185 PRO A CA 1
ATOM 1380 C C . PRO A 1 185 ? -6.319 2.201 -19.468 1.00 87.81 185 PRO A C 1
ATOM 1382 O O . PRO A 1 185 ? -6.400 3.028 -18.561 1.00 87.81 185 PRO A O 1
ATOM 1385 N N . ARG A 1 186 ? -6.879 2.408 -20.670 1.00 83.94 186 ARG A N 1
ATOM 1386 C CA . ARG A 1 186 ? -7.458 3.702 -21.091 1.00 83.94 186 ARG A CA 1
ATOM 1387 C C . ARG A 1 186 ? -8.441 4.306 -20.091 1.00 83.94 186 ARG A C 1
ATOM 1389 O O . ARG A 1 186 ? -8.477 5.520 -19.950 1.00 83.94 186 ARG A O 1
ATOM 1396 N N . ARG A 1 187 ? -9.206 3.475 -19.374 1.00 82.69 187 ARG A N 1
ATOM 1397 C CA . ARG A 1 187 ? -10.142 3.917 -18.326 1.00 82.69 187 ARG A CA 1
ATOM 1398 C C . ARG A 1 187 ? -9.484 4.786 -17.246 1.00 82.69 187 ARG A C 1
ATOM 1400 O O . ARG A 1 187 ? -10.139 5.697 -16.760 1.00 82.69 187 ARG A O 1
ATOM 1407 N N . PHE A 1 188 ? -8.203 4.572 -16.955 1.00 76.38 188 PHE A N 1
ATOM 1408 C CA . PHE A 1 188 ? -7.435 5.335 -15.970 1.00 76.38 188 PHE A CA 1
ATOM 1409 C C . PHE A 1 188 ? -6.718 6.562 -16.549 1.00 76.38 188 PHE A C 1
ATOM 1411 O O . PHE A 1 188 ? -6.229 7.394 -15.796 1.00 76.38 188 PHE A O 1
ATOM 1418 N N . LEU A 1 189 ? -6.677 6.706 -17.877 1.00 74.81 189 LEU A N 1
ATOM 1419 C CA . LEU A 1 189 ? -6.065 7.853 -18.558 1.00 74.81 189 LEU A CA 1
ATOM 1420 C C . LEU A 1 189 ? -7.039 9.035 -18.730 1.00 74.81 189 LEU A C 1
ATOM 1422 O O . LEU A 1 189 ? -6.714 10.023 -19.388 1.00 74.81 189 LEU A O 1
ATOM 1426 N N . HIS A 1 190 ? -8.240 8.964 -18.149 1.00 62.41 190 HIS A N 1
ATOM 1427 C CA . HIS A 1 190 ? -9.206 10.059 -18.195 1.00 62.41 190 HIS A CA 1
ATOM 1428 C C . HIS A 1 190 ? -8.855 11.116 -17.141 1.00 62.41 190 HIS A C 1
ATOM 1430 O O . HIS A 1 190 ? -9.319 11.067 -16.007 1.00 62.41 190 HIS A O 1
ATOM 1436 N N . GLY A 1 191 ? -8.029 12.087 -17.537 1.00 47.19 191 GLY A N 1
ATOM 1437 C CA . GLY A 1 191 ? -7.626 13.205 -16.687 1.00 47.19 191 GLY A CA 1
ATOM 1438 C C . GLY A 1 191 ? -7.050 14.378 -17.481 1.00 47.19 191 GLY A C 1
ATOM 1439 O O . GLY A 1 191 ? -5.863 14.385 -17.786 1.00 47.19 191 GLY A O 1
ATOM 1440 N N . ARG A 1 192 ? -7.902 15.392 -17.702 1.00 42.00 192 ARG A N 1
ATOM 1441 C CA . ARG A 1 192 ? -7.672 16.746 -18.267 1.00 42.00 192 ARG A CA 1
ATOM 1442 C C . ARG A 1 192 ? -7.695 16.896 -19.798 1.00 42.00 192 ARG A C 1
ATOM 1444 O O . ARG A 1 192 ? -6.678 16.790 -20.474 1.00 42.00 192 ARG A O 1
ATOM 1451 N N . ARG A 1 193 ? -8.884 17.244 -20.310 1.00 32.94 193 ARG A N 1
ATOM 1452 C CA . ARG A 1 193 ? -8.998 18.369 -21.254 1.00 32.94 193 ARG A CA 1
ATOM 1453 C C . ARG A 1 193 ? -8.924 19.673 -20.469 1.00 32.94 193 ARG A C 1
ATOM 1455 O O . ARG A 1 193 ? -9.344 19.640 -19.289 1.00 32.94 193 ARG A O 1
#